Protein AF-A0A957UK82-F1 (afdb_monomer)

Structure (mmCIF, N/CA/C/O backbone):
data_AF-A0A957UK82-F1
#
_entry.id   AF-A0A957UK82-F1
#
loop_
_atom_site.group_PDB
_atom_site.id
_atom_site.type_symbol
_atom_site.label_atom_id
_atom_site.label_alt_id
_atom_site.label_comp_id
_atom_site.label_asym_id
_atom_site.label_entity_id
_atom_site.label_seq_id
_atom_site.pdbx_PDB_ins_code
_atom_site.Cartn_x
_atom_site.Cartn_y
_atom_site.Cartn_z
_atom_site.occupancy
_atom_site.B_iso_or_equiv
_atom_site.auth_seq_id
_atom_site.auth_comp_id
_atom_site.auth_asym_id
_atom_site.auth_atom_id
_atom_site.pdbx_PDB_model_num
ATOM 1 N N . ALA A 1 1 ? 18.126 2.138 -33.601 1.00 91.06 1 ALA A N 1
ATOM 2 C CA . ALA A 1 1 ? 19.217 1.751 -32.690 1.00 91.06 1 ALA A CA 1
ATOM 3 C C . ALA A 1 1 ? 19.712 3.006 -31.988 1.00 91.06 1 ALA A C 1
ATOM 5 O O . ALA A 1 1 ? 19.582 4.083 -32.562 1.00 91.06 1 ALA A O 1
ATOM 6 N N . PHE A 1 2 ? 20.216 2.863 -30.771 1.00 94.06 2 PHE A N 1
ATOM 7 C CA . PHE A 1 2 ? 20.780 3.917 -29.941 1.00 94.06 2 PHE A CA 1
ATOM 8 C C . PHE A 1 2 ? 22.263 3.634 -29.763 1.00 94.06 2 PHE A C 1
ATOM 10 O O . PHE A 1 2 ? 22.614 2.563 -29.278 1.00 94.06 2 PHE A O 1
ATOM 17 N N . HIS A 1 3 ? 23.107 4.591 -30.132 1.00 95.44 3 HIS A N 1
ATOM 18 C CA . HIS A 1 3 ? 24.448 4.656 -29.569 1.00 95.44 3 HIS A CA 1
ATOM 19 C C . HIS A 1 3 ? 24.341 5.405 -28.248 1.00 95.44 3 HIS A C 1
ATOM 21 O O . HIS A 1 3 ? 23.691 6.453 -28.199 1.00 95.44 3 HIS A O 1
ATOM 27 N N . TYR A 1 4 ? 24.944 4.867 -27.201 1.00 93.25 4 TYR A N 1
ATOM 28 C CA . TYR A 1 4 ? 25.018 5.526 -25.903 1.00 93.25 4 TYR A CA 1
ATOM 29 C C . TYR A 1 4 ? 26.475 5.729 -25.505 1.00 93.25 4 TYR A C 1
ATOM 31 O O . TYR A 1 4 ? 27.393 5.181 -26.112 1.00 93.25 4 TYR A O 1
ATOM 39 N N . LEU A 1 5 ? 26.703 6.579 -24.512 1.00 91.81 5 LEU A N 1
ATOM 40 C CA . LEU A 1 5 ? 28.012 6.698 -23.891 1.00 91.81 5 LEU A CA 1
ATOM 41 C C . LEU A 1 5 ? 28.009 5.868 -22.613 1.00 91.81 5 LEU A C 1
ATOM 43 O O . LEU A 1 5 ? 27.081 5.985 -21.822 1.00 91.81 5 LEU A O 1
ATOM 47 N N . GLU A 1 6 ? 29.067 5.098 -22.360 1.00 87.56 6 GLU A N 1
ATOM 48 C CA . GLU A 1 6 ? 29.195 4.285 -21.138 1.00 87.56 6 GLU A CA 1
ATOM 49 C C . GLU A 1 6 ? 28.938 5.113 -19.860 1.00 87.56 6 GLU A C 1
ATOM 51 O O . GLU A 1 6 ? 28.272 4.667 -18.933 1.00 87.56 6 GLU A O 1
ATOM 56 N N . ARG A 1 7 ? 29.375 6.383 -19.840 1.00 88.00 7 ARG A N 1
ATOM 57 C CA . ARG A 1 7 ? 29.142 7.314 -18.716 1.00 88.00 7 ARG A CA 1
ATOM 58 C C . ARG A 1 7 ? 27.678 7.728 -18.499 1.00 88.00 7 ARG A C 1
ATOM 60 O O . ARG A 1 7 ? 27.388 8.360 -17.490 1.00 88.00 7 ARG A O 1
ATOM 67 N N . GLU A 1 8 ? 26.806 7.478 -19.471 1.00 87.00 8 GLU A N 1
ATOM 68 C CA . GLU A 1 8 ? 25.362 7.745 -19.4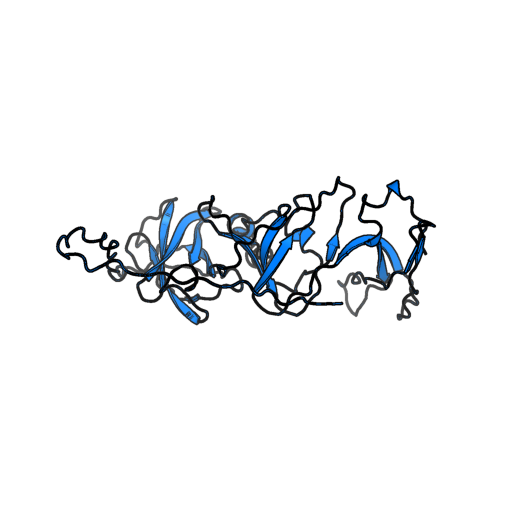12 1.00 87.00 8 GLU A CA 1
ATOM 69 C C . GLU A 1 8 ? 24.575 6.493 -18.994 1.00 87.00 8 GLU A C 1
ATOM 71 O O . GLU A 1 8 ? 23.397 6.595 -18.654 1.00 87.00 8 GLU A O 1
ATOM 76 N N . ALA A 1 9 ? 25.216 5.319 -18.983 1.00 87.12 9 ALA A N 1
ATOM 77 C CA . ALA A 1 9 ? 24.658 4.109 -18.404 1.00 87.12 9 ALA A CA 1
ATOM 78 C C . ALA A 1 9 ? 24.944 4.073 -16.890 1.00 87.12 9 ALA A C 1
ATOM 80 O O . ALA A 1 9 ? 26.049 4.420 -16.455 1.00 87.12 9 ALA A O 1
ATOM 81 N N . PRO A 1 10 ? 23.994 3.629 -16.044 1.00 85.12 10 PRO A N 1
ATOM 82 C CA . PRO A 1 10 ? 24.287 3.439 -14.632 1.00 85.12 10 PRO A CA 1
ATOM 83 C C . PRO A 1 10 ? 25.383 2.381 -14.459 1.00 85.12 10 PRO A C 1
ATOM 85 O O . PRO A 1 10 ? 25.310 1.274 -14.999 1.00 85.12 10 PRO A O 1
ATOM 88 N N . LYS A 1 11 ? 26.425 2.730 -13.701 1.00 83.44 11 LYS A N 1
ATOM 89 C CA . LYS A 1 11 ? 27.620 1.895 -13.547 1.00 83.44 11 LYS A CA 1
ATOM 90 C C . LYS A 1 11 ? 27.258 0.504 -13.014 1.00 83.44 11 LYS A C 1
ATOM 92 O O . LYS A 1 11 ? 26.714 0.383 -11.920 1.00 83.44 11 LYS A O 1
ATOM 97 N N . GLY A 1 12 ? 27.617 -0.540 -13.764 1.00 84.75 12 GLY A N 1
ATOM 98 C CA . GLY A 1 12 ? 27.332 -1.939 -13.414 1.00 84.75 12 GLY A CA 1
ATOM 99 C C . GLY A 1 12 ? 25.921 -2.424 -13.775 1.00 84.75 12 GLY A C 1
ATOM 100 O O . GLY A 1 12 ? 25.560 -3.538 -13.402 1.00 84.75 12 GLY A O 1
ATOM 101 N N . TYR A 1 13 ? 25.137 -1.604 -14.482 1.00 87.62 13 TYR A N 1
ATOM 102 C CA . TYR A 1 13 ? 23.772 -1.901 -14.938 1.00 87.62 13 TYR A CA 1
ATOM 103 C C . TYR A 1 13 ? 23.603 -1.688 -16.440 1.00 87.62 13 TYR A C 1
ATOM 105 O O . TYR A 1 13 ? 22.489 -1.611 -16.941 1.00 87.62 13 TYR A O 1
ATOM 113 N N . GLU A 1 14 ? 24.696 -1.610 -17.187 1.00 90.75 14 GLU A N 1
ATOM 114 C CA . GLU A 1 14 ? 24.636 -1.476 -18.639 1.00 90.75 14 GLU A CA 1
ATOM 115 C C . GLU A 1 14 ? 23.855 -2.638 -19.270 1.00 90.75 14 GLU A C 1
ATOM 117 O O . GLU A 1 14 ? 22.999 -2.425 -20.120 1.00 90.75 14 GLU A O 1
ATOM 122 N N . GLN A 1 15 ? 24.019 -3.852 -18.737 1.00 91.12 15 GLN A N 1
ATOM 123 C CA . GLN A 1 15 ? 23.266 -5.045 -19.128 1.00 91.12 15 GLN A CA 1
ATOM 124 C C . GLN A 1 15 ? 21.747 -4.948 -18.899 1.00 91.12 15 GLN A C 1
ATOM 126 O O . GLN A 1 15 ? 21.009 -5.827 -19.340 1.00 91.12 15 GLN A O 1
ATOM 131 N N . THR A 1 16 ? 21.268 -3.927 -18.182 1.00 92.50 16 THR A N 1
ATOM 132 C CA . THR A 1 16 ? 19.839 -3.685 -17.945 1.00 92.50 16 THR A CA 1
ATOM 133 C C . THR A 1 16 ? 19.265 -2.593 -18.846 1.00 92.50 16 THR A C 1
ATOM 135 O O . THR A 1 16 ? 18.097 -2.228 -18.689 1.00 92.50 16 THR A O 1
ATOM 138 N N . LEU A 1 17 ? 20.054 -2.079 -19.798 1.00 94.88 17 LEU A N 1
ATOM 139 C CA . LEU A 1 17 ? 19.590 -1.142 -20.812 1.00 94.88 17 LEU A CA 1
ATOM 140 C C . LEU A 1 17 ? 18.586 -1.811 -21.752 1.00 94.88 17 LEU A C 1
ATOM 142 O O . LEU A 1 17 ? 18.864 -2.819 -22.403 1.00 94.88 17 LEU A O 1
ATOM 146 N N . VAL A 1 18 ? 17.405 -1.209 -21.844 1.00 95.69 18 VAL A N 1
ATOM 147 C CA . VAL A 1 18 ? 16.297 -1.683 -22.667 1.00 95.69 18 VAL A CA 1
ATOM 148 C C . VAL A 1 18 ? 15.684 -0.515 -23.427 1.00 95.69 18 VAL A C 1
ATOM 150 O O . VAL A 1 18 ? 15.543 0.594 -22.907 1.00 95.69 18 VAL A O 1
ATOM 153 N N . ILE A 1 19 ? 15.308 -0.768 -24.678 1.00 96.12 19 ILE A N 1
ATOM 154 C CA . ILE A 1 19 ? 14.565 0.176 -25.503 1.00 96.12 19 ILE A CA 1
ATOM 155 C C . ILE A 1 19 ? 13.076 0.046 -25.189 1.00 96.12 19 ILE A C 1
ATOM 157 O O . ILE A 1 19 ? 12.481 -1.025 -25.311 1.00 96.12 19 ILE A O 1
ATOM 161 N N . TYR A 1 20 ? 12.468 1.172 -24.851 1.00 93.81 20 TYR A N 1
ATOM 162 C CA . TYR A 1 20 ? 11.035 1.340 -24.699 1.00 93.81 20 TYR A CA 1
ATOM 163 C C . TYR A 1 20 ? 10.470 2.141 -25.864 1.00 93.81 20 TYR A C 1
ATOM 165 O O . TYR A 1 20 ? 11.150 2.997 -26.432 1.00 93.81 20 TYR A O 1
ATOM 173 N N . TYR A 1 21 ? 9.218 1.869 -26.203 1.00 93.25 21 TYR A N 1
ATOM 174 C CA . TYR A 1 21 ? 8.504 2.506 -27.295 1.00 93.25 21 TYR A CA 1
ATOM 175 C C . TYR A 1 21 ? 7.117 2.960 -26.849 1.00 93.25 21 TYR A C 1
ATOM 177 O O . TYR A 1 21 ? 6.354 2.181 -26.287 1.00 93.25 21 TYR A O 1
ATOM 185 N N . LEU A 1 22 ? 6.792 4.214 -27.134 1.00 89.69 22 LEU A N 1
ATOM 186 C CA . LEU A 1 22 ? 5.487 4.818 -26.920 1.00 89.69 22 LEU A CA 1
ATOM 187 C C . LEU A 1 22 ? 4.901 5.199 -28.291 1.00 89.69 22 LEU A C 1
ATOM 189 O O . LEU A 1 22 ? 5.450 6.096 -28.940 1.00 89.69 22 LEU A O 1
ATOM 193 N N . PRO A 1 23 ? 3.829 4.544 -28.771 1.00 88.31 23 PRO A N 1
ATOM 194 C CA . PRO A 1 23 ? 3.261 4.831 -30.087 1.00 88.31 23 PRO A CA 1
ATOM 195 C C . PRO A 1 23 ? 2.723 6.265 -30.197 1.00 88.31 23 PRO A C 1
ATOM 197 O O . PRO A 1 23 ? 2.122 6.789 -29.263 1.00 88.31 23 PRO A O 1
ATOM 200 N N . GLN A 1 24 ? 2.915 6.891 -31.366 1.00 79.94 24 GLN A N 1
ATOM 201 C CA . GLN A 1 24 ? 2.470 8.267 -31.645 1.00 79.94 24 GLN A CA 1
ATOM 202 C C . GLN A 1 24 ? 0.938 8.414 -31.606 1.00 79.94 24 GLN A C 1
ATOM 204 O O . GLN A 1 24 ? 0.418 9.461 -31.221 1.00 79.94 24 GLN A O 1
ATOM 209 N N . ASP A 1 25 ? 0.219 7.344 -31.944 1.00 67.75 25 ASP A N 1
ATOM 210 C CA . ASP A 1 25 ? -1.238 7.312 -32.020 1.00 67.75 25 ASP A CA 1
ATOM 211 C C . ASP A 1 25 ? -1.847 6.713 -30.749 1.00 67.75 25 ASP A C 1
ATOM 213 O O . ASP A 1 25 ? -2.547 5.707 -30.818 1.00 67.75 25 ASP A O 1
ATOM 217 N N . GLY A 1 26 ? -1.621 7.324 -29.582 1.00 53.34 26 GLY A N 1
ATOM 218 C CA . GLY A 1 26 ? -2.208 6.903 -28.296 1.00 53.34 26 GLY A CA 1
ATOM 219 C C . GLY A 1 26 ? -3.745 6.781 -28.248 1.00 53.34 26 GLY A C 1
ATOM 220 O O . GLY A 1 26 ? -4.304 6.588 -27.186 1.00 53.34 26 GLY A O 1
ATOM 221 N N . ARG A 1 27 ? -4.466 6.866 -29.372 1.00 50.06 27 ARG A N 1
ATOM 222 C CA . ARG A 1 27 ? -5.905 6.616 -29.460 1.00 50.06 27 ARG A CA 1
ATOM 223 C C . ARG A 1 27 ? -6.197 5.130 -29.661 1.00 50.06 27 ARG A C 1
ATOM 225 O O . ARG A 1 27 ? -6.548 4.712 -30.765 1.00 50.06 27 ARG A O 1
ATOM 232 N N . ALA A 1 28 ? -6.212 4.362 -28.579 1.00 43.66 28 ALA A N 1
ATOM 233 C CA . ALA A 1 28 ? -7.273 3.371 -28.463 1.00 43.66 28 ALA A CA 1
ATOM 234 C C . ALA A 1 28 ? -8.573 4.156 -28.182 1.00 43.66 28 ALA A C 1
ATOM 236 O O . ALA A 1 28 ? -8.763 4.707 -27.113 1.00 43.66 28 ALA A O 1
ATOM 237 N N . GLY A 1 29 ? -9.397 4.350 -29.217 1.00 38.69 29 GLY A N 1
ATOM 238 C CA . GLY A 1 29 ? -10.762 4.906 -29.182 1.00 38.69 29 GLY A CA 1
ATOM 239 C C . GLY A 1 29 ? -11.209 5.758 -27.974 1.00 38.69 29 GLY A C 1
ATOM 240 O O . GLY A 1 29 ? -11.742 5.224 -27.013 1.00 38.69 29 GLY A O 1
ATOM 241 N N . GLY A 1 30 ? -11.176 7.090 -28.105 1.00 34.56 30 GLY A N 1
ATOM 242 C CA . GLY A 1 30 ? -11.868 8.017 -27.192 1.00 34.56 30 GLY A CA 1
ATOM 243 C C . GLY A 1 30 ? -10.942 9.037 -26.532 1.00 34.56 30 GLY A C 1
ATOM 244 O O . GLY A 1 30 ? -9.752 8.802 -26.366 1.00 34.56 30 GLY A O 1
ATOM 245 N N . LEU A 1 31 ? -11.465 10.227 -26.223 1.00 37.16 31 LEU A N 1
ATOM 246 C CA . LEU A 1 31 ? -10.714 11.278 -25.532 1.00 37.16 31 LEU A CA 1
ATOM 247 C C . LEU A 1 31 ? -10.222 10.766 -24.166 1.00 37.16 31 LEU A C 1
ATOM 249 O O . LEU A 1 31 ? -11.042 10.580 -23.273 1.00 37.16 31 LEU A O 1
ATOM 253 N N . GLY A 1 32 ? -8.908 10.601 -23.995 1.00 44.34 32 GLY A N 1
ATOM 254 C CA . GLY A 1 32 ? -8.292 10.390 -22.680 1.00 44.34 32 GLY A CA 1
ATOM 255 C C . GLY A 1 32 ? -7.129 9.403 -22.636 1.00 44.34 32 GLY A C 1
ATOM 256 O O . GLY A 1 32 ? -6.349 9.475 -21.696 1.00 44.34 32 GLY A O 1
ATOM 257 N N . ASP A 1 33 ? -6.978 8.532 -23.635 1.00 49.00 33 ASP A N 1
ATOM 258 C CA . ASP A 1 33 ? -5.964 7.478 -23.576 1.00 49.00 33 ASP A CA 1
ATOM 259 C C . ASP A 1 33 ? -4.592 8.012 -24.034 1.00 49.00 33 ASP A C 1
ATOM 261 O O . ASP A 1 33 ? -4.419 8.502 -25.155 1.00 49.00 33 ASP A O 1
ATOM 265 N N . THR A 1 34 ? -3.616 8.025 -23.129 1.00 55.62 34 THR A N 1
ATOM 266 C CA . THR A 1 34 ? -2.202 8.216 -23.469 1.00 55.62 34 THR A CA 1
ATOM 267 C C . THR A 1 34 ? -1.647 6.840 -23.784 1.00 55.62 34 THR A C 1
ATOM 269 O O . THR A 1 34 ? -1.832 5.939 -22.976 1.00 55.62 34 THR A O 1
ATOM 272 N N . GLY A 1 35 ? -0.977 6.660 -24.926 1.00 67.25 35 GLY A N 1
ATOM 273 C CA . GLY A 1 35 ? -0.427 5.351 -25.292 1.00 67.25 35 GLY A CA 1
ATOM 274 C C . GLY A 1 35 ? 0.383 4.719 -24.150 1.00 67.25 35 GLY A C 1
ATOM 275 O O . GLY A 1 35 ? 1.034 5.418 -23.375 1.00 67.25 35 GLY A O 1
ATOM 276 N N . GLU A 1 36 ? 0.340 3.397 -24.034 1.00 80.25 36 GLU A N 1
ATOM 277 C CA . GLU A 1 36 ? 1.133 2.680 -23.035 1.00 80.25 36 GLU A CA 1
ATOM 278 C C . GLU A 1 36 ? 2.580 2.506 -23.520 1.00 80.25 36 GLU A C 1
ATOM 280 O O . GLU A 1 36 ? 2.833 2.210 -24.694 1.00 80.25 36 GLU A O 1
ATOM 285 N N . TRP A 1 37 ? 3.545 2.678 -22.612 1.00 87.50 37 TRP A N 1
ATOM 286 C CA . TRP A 1 37 ? 4.946 2.367 -22.887 1.00 87.50 37 TRP A CA 1
ATOM 287 C C . TRP A 1 37 ? 5.137 0.860 -23.065 1.00 87.50 37 TRP A C 1
ATOM 289 O O . TRP A 1 37 ? 4.768 0.063 -22.208 1.00 87.50 37 TRP A O 1
ATOM 299 N N . GLN A 1 38 ? 5.788 0.470 -24.156 1.00 89.31 38 GLN A N 1
ATOM 300 C CA . GLN A 1 38 ? 6.069 -0.919 -24.496 1.00 89.31 38 GLN A CA 1
ATOM 301 C C . GLN A 1 38 ? 7.558 -1.204 -24.345 1.00 89.31 38 GLN A C 1
ATOM 303 O O . GLN A 1 38 ? 8.389 -0.534 -24.957 1.00 89.31 38 GLN A O 1
ATOM 308 N N . ARG A 1 39 ? 7.906 -2.231 -23.568 1.00 91.25 39 ARG A N 1
ATOM 309 C CA . ARG A 1 39 ? 9.277 -2.745 -23.485 1.00 91.25 39 ARG A CA 1
ATOM 310 C C . ARG A 1 39 ? 9.589 -3.564 -24.739 1.00 91.25 39 ARG A C 1
ATOM 312 O O . ARG A 1 39 ? 8.888 -4.535 -25.022 1.00 91.25 39 ARG A O 1
ATOM 319 N N . LEU A 1 40 ? 10.627 -3.204 -25.493 1.00 94.44 40 LEU A N 1
ATOM 320 C CA . LEU A 1 40 ? 11.018 -3.932 -26.701 1.00 94.44 40 LEU A CA 1
ATOM 321 C C . LEU A 1 40 ? 12.138 -4.941 -26.407 1.00 94.44 40 LEU A C 1
ATOM 323 O O . LEU A 1 40 ? 13.081 -4.606 -25.683 1.00 94.44 40 LEU A O 1
ATOM 327 N N . PRO A 1 41 ? 12.106 -6.145 -27.015 1.00 94.69 41 PRO A N 1
ATOM 328 C CA . PRO A 1 41 ? 13.264 -7.032 -27.038 1.00 94.69 41 PRO A CA 1
ATOM 329 C C . PRO A 1 41 ? 14.477 -6.277 -27.585 1.00 94.69 41 PRO A C 1
ATOM 331 O O . PRO A 1 41 ? 14.487 -5.850 -28.743 1.00 94.69 41 PRO A O 1
ATOM 334 N N . THR A 1 42 ? 15.467 -6.074 -26.721 1.00 96.31 42 THR A N 1
ATOM 335 C CA . THR A 1 42 ? 16.633 -5.239 -27.003 1.00 96.31 42 THR A CA 1
ATOM 336 C C . THR A 1 42 ? 17.856 -6.128 -27.156 1.00 96.31 42 THR A C 1
ATOM 338 O O . THR A 1 42 ? 18.193 -6.899 -26.263 1.00 96.31 42 THR A O 1
ATOM 341 N N . TYR A 1 43 ? 18.503 -6.026 -28.310 1.00 97.00 43 TYR A N 1
ATOM 342 C CA . TYR A 1 43 ? 19.863 -6.486 -28.527 1.00 97.00 43 TYR A CA 1
ATOM 343 C C . TYR A 1 43 ? 20.810 -5.411 -28.000 1.00 97.00 43 TYR A C 1
ATOM 345 O O . TYR A 1 43 ? 20.764 -4.272 -28.470 1.00 97.00 43 TYR A O 1
ATOM 353 N N . LEU A 1 44 ? 21.629 -5.771 -27.020 1.00 96.62 44 LEU A N 1
ATOM 354 C CA . LEU A 1 44 ? 22.615 -4.887 -26.421 1.00 96.62 44 LEU A CA 1
ATOM 355 C C . LEU A 1 44 ? 24.017 -5.386 -26.767 1.00 96.62 44 LEU A C 1
ATOM 357 O O . LEU A 1 44 ? 24.331 -6.554 -26.549 1.00 96.62 44 LEU A O 1
ATOM 361 N N . ASP A 1 45 ? 24.833 -4.484 -27.292 1.00 95.69 45 ASP A N 1
ATOM 362 C CA . ASP A 1 45 ? 26.244 -4.680 -27.588 1.00 95.69 45 ASP A CA 1
ATOM 363 C C . ASP A 1 45 ? 27.044 -3.667 -26.765 1.00 95.69 45 ASP A C 1
ATOM 365 O O . ASP A 1 45 ? 27.123 -2.484 -27.105 1.00 95.69 45 ASP A O 1
ATOM 369 N N . THR A 1 46 ? 27.564 -4.131 -25.630 1.00 93.69 46 THR A N 1
ATOM 370 C CA . THR A 1 46 ? 28.301 -3.299 -24.670 1.00 93.69 46 THR A CA 1
ATOM 371 C C . THR A 1 46 ? 29.712 -2.965 -25.148 1.00 93.69 46 THR A C 1
ATOM 373 O O . THR A 1 46 ? 30.288 -1.984 -24.695 1.00 93.69 46 THR A O 1
ATOM 376 N N . ASP A 1 47 ? 30.271 -3.733 -26.090 1.00 93.50 47 ASP A N 1
ATOM 377 C CA . ASP A 1 47 ? 31.600 -3.450 -26.645 1.00 93.50 47 ASP A CA 1
ATOM 378 C C . ASP A 1 47 ? 31.547 -2.227 -27.579 1.00 93.50 47 ASP A C 1
ATOM 380 O O . ASP A 1 47 ? 32.456 -1.395 -27.591 1.00 93.50 47 ASP A O 1
ATOM 384 N N . GLU A 1 48 ? 30.442 -2.076 -28.317 1.00 95.38 48 GLU A N 1
ATOM 385 C CA . GLU A 1 48 ? 30.205 -0.972 -29.260 1.00 95.38 48 GLU A CA 1
ATOM 386 C C . GLU A 1 48 ? 29.271 0.128 -28.707 1.00 95.38 48 GLU A C 1
ATOM 388 O O . GLU A 1 48 ? 28.927 1.080 -29.418 1.00 95.38 48 GLU A O 1
ATOM 393 N N . ASN A 1 49 ? 28.849 0.019 -27.442 1.00 96.19 49 ASN A N 1
ATOM 394 C CA . ASN A 1 49 ? 27.848 0.882 -26.800 1.00 96.19 49 ASN A CA 1
ATOM 395 C C . ASN A 1 49 ? 26.580 1.079 -27.659 1.00 96.19 49 ASN A C 1
ATOM 397 O O . ASN A 1 49 ? 26.132 2.205 -27.921 1.00 96.19 49 ASN A O 1
ATOM 401 N N . LEU A 1 50 ? 26.015 -0.027 -28.146 1.00 96.81 50 LEU A N 1
ATOM 402 C CA . LEU A 1 50 ? 24.885 -0.040 -29.071 1.00 96.81 50 LEU A CA 1
ATOM 403 C C . LEU A 1 50 ? 23.707 -0.825 -28.491 1.00 96.81 50 LEU A C 1
ATOM 405 O O . LEU A 1 50 ? 23.807 -2.012 -28.201 1.00 96.81 50 LEU A O 1
ATOM 409 N N . ALA A 1 51 ? 22.541 -0.185 -28.421 1.00 97.44 51 ALA A N 1
ATOM 410 C CA . ALA A 1 51 ? 21.269 -0.848 -28.153 1.00 97.44 51 ALA A CA 1
ATOM 411 C C . ALA A 1 51 ? 20.385 -0.829 -29.408 1.00 97.44 51 ALA A C 1
ATOM 413 O O . ALA A 1 51 ? 20.151 0.216 -30.026 1.00 97.44 51 ALA A O 1
ATOM 414 N N . ALA A 1 52 ? 19.842 -1.975 -29.800 1.00 97.50 52 ALA A N 1
ATOM 415 C CA . ALA A 1 52 ? 18.983 -2.107 -30.970 1.00 97.50 52 ALA A CA 1
ATOM 416 C C . ALA A 1 52 ? 17.737 -2.938 -30.659 1.00 97.50 52 ALA A C 1
ATOM 418 O O . ALA A 1 52 ? 17.781 -3.896 -29.903 1.00 97.50 52 ALA A O 1
ATOM 419 N N . ALA A 1 53 ? 16.615 -2.588 -31.277 1.00 97.12 53 ALA A N 1
ATOM 420 C CA . ALA A 1 53 ? 15.374 -3.343 -31.183 1.00 97.12 53 ALA A CA 1
ATOM 421 C C . ALA A 1 53 ? 14.695 -3.367 -32.551 1.00 97.12 53 ALA A C 1
ATOM 423 O O . ALA A 1 53 ? 14.880 -2.457 -33.370 1.00 97.12 53 ALA A O 1
ATOM 424 N N . HIS A 1 54 ? 13.897 -4.404 -32.800 1.00 95.50 54 HIS A N 1
ATOM 425 C CA . HIS A 1 54 ? 13.040 -4.432 -33.975 1.00 95.50 54 HIS A CA 1
ATOM 426 C C . HIS A 1 54 ? 11.934 -3.385 -33.840 1.00 95.50 54 HIS A C 1
ATOM 428 O O . HIS A 1 54 ? 11.256 -3.305 -32.818 1.00 95.50 54 HIS A O 1
ATOM 434 N N . MET A 1 55 ? 11.737 -2.604 -34.900 1.00 92.94 55 MET A N 1
ATOM 435 C CA . MET A 1 55 ? 10.653 -1.632 -34.972 1.00 92.94 55 MET A CA 1
ATOM 436 C C . MET A 1 55 ? 9.292 -2.349 -34.886 1.00 92.94 55 MET A C 1
ATOM 438 O O . MET A 1 55 ? 9.059 -3.284 -35.666 1.00 92.94 55 MET A O 1
ATOM 442 N N . PRO A 1 56 ? 8.388 -1.933 -33.981 1.00 90.44 56 PRO A N 1
ATOM 443 C CA . PRO A 1 56 ? 7.059 -2.523 -33.870 1.00 90.44 56 PRO A CA 1
ATOM 444 C C . PRO A 1 56 ? 6.264 -2.405 -35.173 1.00 90.44 56 PRO A C 1
ATOM 446 O O . PRO A 1 56 ? 6.217 -1.352 -35.805 1.00 90.44 56 PRO A O 1
ATOM 449 N N . ARG A 1 57 ? 5.594 -3.491 -35.568 1.00 87.62 57 ARG A N 1
ATOM 450 C CA . ARG A 1 57 ? 4.713 -3.537 -36.750 1.00 87.62 57 ARG A CA 1
ATOM 451 C C . ARG A 1 57 ? 3.254 -3.281 -36.360 1.00 87.62 57 ARG A C 1
ATOM 453 O O . ARG A 1 57 ? 2.382 -4.095 -36.647 1.00 87.62 57 ARG A O 1
ATOM 460 N N . ASN A 1 58 ? 3.009 -2.190 -35.640 1.00 81.69 58 ASN A N 1
ATOM 461 C CA . ASN A 1 58 ? 1.664 -1.756 -35.256 1.00 81.69 58 ASN A CA 1
ATOM 462 C C . ASN A 1 58 ? 1.024 -0.879 -36.352 1.00 81.69 58 ASN A C 1
ATOM 464 O O . ASN A 1 58 ? 1.627 -0.635 -37.397 1.00 81.69 58 ASN A O 1
ATOM 468 N N . GLN A 1 59 ? -0.204 -0.407 -36.117 1.00 79.88 59 GLN A N 1
ATOM 469 C CA . GLN A 1 59 ? -0.933 0.463 -37.055 1.00 79.88 59 GLN A CA 1
ATOM 470 C C . GLN A 1 59 ? -0.201 1.785 -37.334 1.00 79.88 59 GLN A C 1
ATOM 472 O O . GLN A 1 59 ? -0.289 2.308 -38.439 1.00 79.88 59 GLN A O 1
ATOM 477 N N . ALA A 1 60 ? 0.581 2.266 -36.365 1.00 79.75 60 ALA A N 1
ATOM 478 C CA . ALA A 1 60 ? 1.437 3.439 -36.507 1.00 79.75 60 ALA A CA 1
ATOM 479 C C . ALA A 1 60 ? 2.747 3.143 -37.266 1.00 79.75 60 ALA A C 1
ATOM 481 O O . ALA A 1 60 ? 3.600 4.018 -37.385 1.00 79.75 60 ALA A O 1
ATOM 482 N N . HIS A 1 61 ? 2.963 1.914 -37.753 1.00 84.50 61 HIS A N 1
ATOM 483 C CA . HIS A 1 61 ? 4.190 1.487 -38.436 1.00 84.50 61 HIS A CA 1
ATOM 484 C C . HIS A 1 61 ? 5.478 1.830 -37.660 1.00 84.50 61 HIS A C 1
ATOM 486 O O . HIS A 1 61 ? 6.491 2.194 -38.255 1.00 84.50 61 HIS A O 1
ATOM 492 N N . GLY A 1 62 ? 5.431 1.746 -36.326 1.00 86.06 62 GLY A N 1
ATOM 493 C CA . GLY A 1 62 ? 6.562 2.072 -35.456 1.00 86.06 62 GLY A CA 1
ATOM 494 C C . GLY A 1 62 ? 6.813 3.570 -35.259 1.00 86.06 62 GLY A C 1
ATOM 495 O O . GLY A 1 62 ? 7.821 3.931 -34.650 1.00 86.06 62 GLY A O 1
ATOM 496 N N . GLN A 1 63 ? 5.927 4.454 -35.727 1.00 88.50 63 GLN A N 1
ATOM 497 C CA . GLN A 1 63 ? 5.970 5.878 -35.390 1.00 88.50 63 GLN A CA 1
ATOM 498 C C . GLN A 1 63 ? 5.662 6.076 -33.901 1.00 88.50 63 GLN A C 1
ATOM 500 O O . GLN A 1 63 ? 4.726 5.482 -33.359 1.00 88.50 63 GLN A O 1
ATOM 505 N N . GLY A 1 64 ? 6.477 6.872 -33.213 1.00 90.31 64 GLY A N 1
ATOM 506 C CA . GLY A 1 64 ? 6.373 7.078 -31.772 1.00 90.31 64 GLY A CA 1
ATOM 507 C C . GLY A 1 64 ? 7.672 7.553 -31.140 1.00 90.31 64 GLY A C 1
ATOM 508 O O . GLY A 1 64 ? 8.650 7.848 -31.829 1.00 90.31 64 GLY A O 1
ATOM 509 N N . ILE A 1 65 ? 7.666 7.626 -29.814 1.00 91.94 65 ILE A N 1
ATOM 510 C CA . ILE A 1 65 ? 8.834 7.965 -29.006 1.00 91.94 65 ILE A CA 1
ATOM 511 C C . ILE A 1 65 ? 9.548 6.670 -28.641 1.00 91.94 65 ILE A C 1
ATOM 513 O O . ILE A 1 65 ? 8.921 5.705 -28.217 1.00 91.94 65 ILE A O 1
ATOM 517 N N . TYR A 1 66 ? 10.868 6.667 -28.786 1.00 94.50 66 TYR A N 1
ATOM 518 C CA . TYR A 1 66 ? 11.720 5.595 -28.295 1.00 94.50 66 TYR A CA 1
ATOM 519 C C . TYR A 1 66 ? 12.610 6.149 -27.190 1.00 94.50 66 TYR A C 1
ATOM 521 O O . TYR A 1 66 ? 13.162 7.240 -27.336 1.00 94.50 66 TYR A O 1
ATOM 529 N N . ALA A 1 67 ? 12.770 5.391 -26.113 1.00 94.31 67 ALA A N 1
ATOM 530 C CA . ALA A 1 67 ? 13.639 5.739 -24.998 1.00 94.31 67 ALA A CA 1
ATOM 531 C C . ALA A 1 67 ? 14.550 4.557 -24.666 1.00 94.31 67 ALA A C 1
ATOM 533 O O . ALA A 1 67 ? 14.092 3.419 -24.641 1.00 94.31 67 ALA A O 1
ATOM 534 N N . LEU A 1 68 ? 15.827 4.823 -24.405 1.00 94.25 68 LEU A N 1
ATOM 535 C CA . LEU A 1 68 ? 16.751 3.846 -23.836 1.00 94.25 68 LEU A CA 1
ATOM 536 C C . LEU A 1 68 ? 16.798 4.075 -22.323 1.00 94.25 68 LEU A C 1
ATOM 538 O O . LEU A 1 68 ? 17.100 5.185 -21.888 1.00 94.25 68 LEU A O 1
ATOM 542 N N . MET A 1 69 ? 16.462 3.059 -21.531 1.00 91.88 69 MET A N 1
ATOM 543 C CA . MET A 1 69 ? 16.382 3.161 -20.070 1.00 91.88 69 MET A CA 1
ATOM 544 C C . MET A 1 69 ? 17.019 1.940 -19.412 1.00 91.88 69 MET A C 1
ATOM 546 O O . MET A 1 69 ? 16.933 0.838 -19.946 1.00 91.88 69 MET A O 1
ATOM 550 N N . ALA A 1 70 ? 17.628 2.126 -18.241 1.00 91.44 70 ALA A N 1
ATOM 551 C CA . ALA A 1 70 ? 18.123 1.028 -17.419 1.00 91.44 70 ALA A CA 1
ATOM 552 C C . ALA A 1 70 ? 17.005 0.528 -16.496 1.00 91.44 70 ALA A C 1
ATOM 554 O O . ALA A 1 70 ? 16.503 1.278 -15.654 1.00 91.44 70 ALA A O 1
ATOM 555 N N . THR A 1 71 ? 16.612 -0.734 -16.648 1.00 92.19 71 THR A N 1
ATOM 556 C CA . THR A 1 71 ? 15.507 -1.332 -15.886 1.00 92.19 71 THR A CA 1
ATOM 557 C C . THR A 1 71 ? 15.849 -2.738 -15.434 1.00 92.19 71 THR A C 1
ATOM 559 O O . THR A 1 71 ? 16.134 -3.606 -16.257 1.00 92.19 71 THR A O 1
ATOM 562 N N . LEU A 1 72 ? 15.777 -2.978 -14.130 1.00 91.88 72 LEU A N 1
ATOM 563 C CA . LEU A 1 72 ? 15.946 -4.297 -13.548 1.00 91.88 72 LEU A CA 1
ATOM 564 C C . LEU A 1 72 ? 14.630 -5.076 -13.631 1.00 91.88 72 LEU A C 1
ATOM 566 O O . LEU A 1 72 ? 13.613 -4.650 -13.086 1.00 91.88 72 LEU A O 1
ATOM 570 N N . GLU A 1 73 ? 14.667 -6.216 -14.313 1.00 92.44 73 GLU A N 1
ATOM 571 C CA . GLU A 1 73 ? 13.570 -7.182 -14.350 1.00 92.44 73 GLU A CA 1
ATOM 572 C C . GLU A 1 73 ? 13.597 -8.033 -13.074 1.00 92.44 73 GLU A C 1
ATOM 574 O O . GLU A 1 73 ? 14.613 -8.652 -12.755 1.00 92.44 73 GLU A O 1
ATOM 579 N N . MET A 1 74 ? 12.492 -8.036 -12.334 1.00 93.56 74 MET A N 1
ATOM 580 C CA . MET A 1 74 ? 12.329 -8.813 -11.105 1.00 93.56 74 MET A CA 1
ATOM 581 C C . MET A 1 74 ? 11.586 -10.126 -11.392 1.00 93.56 74 MET A C 1
ATOM 583 O O . MET A 1 74 ? 10.886 -10.222 -12.402 1.00 93.56 74 MET A O 1
ATOM 587 N N . PRO A 1 75 ? 11.676 -11.142 -10.513 1.00 94.19 75 PRO A N 1
ATOM 588 C CA . PRO A 1 75 ? 10.830 -12.327 -10.617 1.00 94.19 75 PRO A CA 1
ATOM 589 C C . PRO A 1 75 ? 9.341 -11.961 -10.690 1.00 94.19 75 PRO A C 1
ATOM 591 O O . PRO A 1 75 ? 8.886 -11.059 -9.985 1.00 94.19 75 PRO A O 1
ATOM 594 N N . ALA A 1 76 ? 8.587 -12.669 -11.534 1.00 95.38 76 ALA A N 1
ATOM 595 C CA . ALA A 1 76 ? 7.153 -12.441 -11.670 1.00 95.38 76 ALA A CA 1
ATOM 596 C C . ALA A 1 76 ? 6.419 -12.734 -10.355 1.00 95.38 76 ALA A C 1
ATOM 598 O O . ALA A 1 76 ? 6.628 -13.782 -9.739 1.00 95.38 76 ALA A O 1
ATOM 599 N N . VAL A 1 77 ? 5.524 -11.827 -9.970 1.00 96.69 77 VAL A N 1
ATOM 600 C CA . VAL A 1 77 ? 4.614 -12.009 -8.836 1.00 96.69 77 VAL A CA 1
ATOM 601 C C . VAL A 1 77 ? 3.340 -12.712 -9.302 1.00 96.69 77 VAL A C 1
ATOM 603 O O . VAL A 1 77 ? 2.948 -12.589 -10.464 1.00 96.69 77 VAL A O 1
ATOM 606 N N . GLN A 1 78 ? 2.712 -13.485 -8.420 1.00 97.88 78 GLN A N 1
ATOM 607 C CA . GLN A 1 78 ? 1.457 -14.204 -8.678 1.00 97.88 78 GLN A CA 1
ATOM 608 C C . GLN A 1 78 ? 0.288 -13.542 -7.944 1.00 97.88 78 GLN A C 1
ATOM 610 O O . GLN A 1 78 ? 0.534 -12.839 -6.971 1.00 97.88 78 GLN A O 1
ATOM 615 N N . PRO A 1 79 ? -0.977 -13.772 -8.337 1.00 98.12 79 PRO A N 1
ATOM 616 C CA . PRO A 1 79 ? -2.115 -13.304 -7.551 1.00 98.12 79 PRO A CA 1
ATOM 617 C C . PRO A 1 79 ? -2.005 -13.712 -6.071 1.00 98.12 79 PRO A C 1
ATOM 619 O O . PRO A 1 79 ? -1.703 -14.869 -5.772 1.00 98.12 79 PRO A O 1
ATOM 622 N N . GLY A 1 80 ? -2.263 -12.768 -5.164 1.00 97.38 80 GLY A N 1
ATOM 623 C CA . GLY A 1 80 ? -2.101 -12.922 -3.719 1.00 97.38 80 GLY A CA 1
ATOM 624 C C . GLY A 1 80 ? -0.828 -12.269 -3.171 1.00 97.38 80 GLY A C 1
ATOM 625 O O . GLY A 1 80 ? -0.233 -11.384 -3.791 1.00 97.38 80 GLY A O 1
ATOM 626 N N . TRP A 1 81 ? -0.418 -12.697 -1.977 1.00 96.75 81 TRP A N 1
ATOM 627 C CA . TRP A 1 81 ? 0.749 -12.165 -1.274 1.00 96.75 81 TRP A CA 1
ATOM 628 C C . TRP A 1 81 ? 2.071 -12.700 -1.823 1.00 96.75 81 TRP A C 1
ATOM 630 O O . TRP A 1 81 ? 2.297 -13.907 -1.874 1.00 96.75 81 TRP A O 1
ATOM 640 N N . ASN A 1 82 ? 2.972 -11.785 -2.177 1.00 96.62 82 ASN A N 1
ATOM 641 C CA . ASN A 1 82 ? 4.323 -12.084 -2.643 1.00 96.62 82 ASN A CA 1
ATOM 642 C C . ASN A 1 82 ? 5.344 -11.316 -1.810 1.00 96.62 82 ASN A C 1
ATOM 644 O O . ASN A 1 82 ? 5.108 -10.165 -1.439 1.00 96.62 82 ASN A O 1
ATOM 648 N N . LEU A 1 83 ? 6.512 -11.920 -1.599 1.00 95.38 83 LEU A N 1
ATOM 649 C CA . LEU A 1 83 ? 7.675 -11.207 -1.087 1.00 95.38 83 LEU A CA 1
ATOM 650 C C . LEU A 1 83 ? 8.385 -10.492 -2.237 1.00 95.38 83 LEU A C 1
ATOM 652 O O . LEU A 1 83 ? 8.793 -11.112 -3.219 1.00 95.38 83 LEU A O 1
ATOM 656 N N . LEU A 1 84 ? 8.562 -9.186 -2.085 1.00 94.75 84 LEU A N 1
ATOM 657 C CA . LEU A 1 84 ? 9.280 -8.322 -3.007 1.00 94.75 84 LEU A CA 1
ATOM 658 C C . LEU A 1 84 ? 10.508 -7.750 -2.294 1.00 94.75 84 LEU A C 1
ATOM 660 O O . LEU A 1 84 ? 10.397 -6.849 -1.466 1.00 94.75 84 LEU A O 1
ATOM 664 N N . GLY A 1 85 ? 11.694 -8.264 -2.617 1.00 94.56 85 GLY A N 1
ATOM 665 C CA . GLY A 1 85 ? 12.949 -7.630 -2.210 1.00 94.56 85 GLY A CA 1
ATOM 666 C C . GLY A 1 85 ? 13.223 -6.393 -3.064 1.00 94.56 85 GLY A C 1
ATOM 667 O O . GLY A 1 85 ? 13.050 -6.454 -4.280 1.00 94.56 85 GLY A O 1
ATOM 668 N N . TYR A 1 86 ? 13.666 -5.292 -2.454 1.00 93.94 86 TYR A N 1
ATOM 669 C CA . TYR A 1 86 ? 14.016 -4.060 -3.167 1.00 93.94 86 TYR A CA 1
ATOM 670 C C . TYR A 1 86 ? 15.547 -3.925 -3.323 1.00 93.94 86 TYR A C 1
ATOM 672 O O . TYR A 1 86 ? 16.233 -3.515 -2.383 1.00 93.94 86 TYR A O 1
ATOM 680 N N . PRO A 1 87 ? 16.117 -4.278 -4.496 1.00 90.88 87 PRO A N 1
ATOM 681 C CA . PRO A 1 87 ? 17.568 -4.346 -4.709 1.00 90.88 87 PRO A CA 1
ATOM 682 C C . PRO A 1 87 ? 18.190 -3.011 -5.136 1.00 90.88 87 PRO A C 1
ATOM 684 O O . PRO A 1 87 ? 19.399 -2.931 -5.353 1.00 90.88 87 PRO A O 1
ATOM 687 N N . ILE A 1 88 ? 17.376 -1.971 -5.331 1.00 88.94 88 ILE A N 1
ATOM 688 C CA . ILE A 1 88 ? 17.872 -0.671 -5.773 1.00 88.94 88 ILE A CA 1
ATOM 689 C C . ILE A 1 88 ? 18.589 -0.011 -4.582 1.00 88.94 88 ILE A C 1
ATOM 691 O O . ILE A 1 88 ? 18.019 0.087 -3.497 1.00 88.94 88 ILE A O 1
ATOM 695 N N . PRO A 1 89 ? 19.822 0.489 -4.764 1.00 87.31 89 PRO A N 1
ATOM 696 C CA . PRO A 1 89 ? 20.684 1.030 -3.702 1.00 87.31 89 PRO A CA 1
ATOM 697 C C . PRO A 1 89 ? 20.221 2.394 -3.167 1.00 87.31 89 PRO A C 1
ATOM 699 O O . PRO A 1 89 ? 20.944 3.043 -2.415 1.00 87.31 89 PRO A O 1
ATOM 702 N N . GLN A 1 90 ? 19.055 2.866 -3.605 1.00 87.38 90 GLN A N 1
ATOM 703 C CA . GLN A 1 90 ? 18.523 4.178 -3.289 1.00 87.38 90 GLN A CA 1
ATOM 704 C C . GLN A 1 90 ? 17.051 4.072 -2.901 1.00 87.38 90 GLN A C 1
ATOM 706 O O . GLN A 1 90 ? 16.253 3.457 -3.616 1.00 87.38 90 GLN A O 1
ATOM 711 N N . ALA A 1 91 ? 16.704 4.744 -1.804 1.00 93.00 91 ALA A N 1
ATOM 712 C CA . ALA A 1 91 ? 15.331 4.905 -1.363 1.00 93.00 91 ALA A CA 1
ATOM 713 C C . ALA A 1 91 ? 14.488 5.626 -2.420 1.00 93.00 91 ALA A C 1
ATOM 715 O O . ALA A 1 91 ? 14.931 6.622 -3.006 1.00 93.00 91 ALA A O 1
ATOM 716 N N . ARG A 1 92 ? 13.265 5.151 -2.661 1.00 94.56 92 ARG A N 1
ATOM 717 C CA . ARG A 1 92 ? 12.343 5.799 -3.604 1.00 94.56 92 ARG A CA 1
ATOM 718 C C . ARG A 1 92 ? 10.912 5.796 -3.102 1.00 94.56 92 ARG A C 1
ATOM 720 O O . ARG A 1 92 ? 10.520 4.815 -2.478 1.00 94.56 92 ARG A O 1
ATOM 727 N N . PRO A 1 93 ? 10.110 6.823 -3.446 1.00 96.44 93 PRO A N 1
ATOM 728 C CA . PRO A 1 93 ? 8.677 6.794 -3.194 1.00 96.44 93 PRO A CA 1
ATOM 729 C C . PRO A 1 93 ? 8.044 5.519 -3.754 1.00 96.44 93 PRO A C 1
ATOM 731 O O . PRO A 1 93 ? 8.351 5.144 -4.890 1.00 96.44 93 PRO A O 1
ATOM 734 N N . VAL A 1 94 ? 7.157 4.877 -2.989 1.00 96.81 94 VAL A N 1
ATOM 735 C CA . VAL A 1 94 ? 6.514 3.608 -3.385 1.00 96.81 94 VAL A CA 1
ATOM 736 C C . VAL A 1 94 ? 5.858 3.715 -4.762 1.00 96.81 94 VAL A C 1
ATOM 738 O O . VAL A 1 94 ? 6.079 2.860 -5.619 1.00 96.81 94 VAL A O 1
ATOM 741 N N . SER A 1 95 ? 5.128 4.806 -5.012 1.00 94.06 95 SER A N 1
ATOM 742 C CA . SER A 1 95 ? 4.460 5.071 -6.293 1.00 94.06 95 SER A CA 1
ATOM 743 C C . SER A 1 95 ? 5.422 5.108 -7.484 1.00 94.06 95 SER A C 1
ATOM 745 O O . SER A 1 95 ? 5.081 4.641 -8.567 1.00 94.06 95 SER A O 1
ATOM 747 N N . ASN A 1 96 ? 6.638 5.624 -7.289 1.00 92.69 96 ASN A N 1
ATOM 748 C CA . ASN A 1 96 ? 7.656 5.687 -8.335 1.00 92.69 96 ASN A CA 1
ATOM 749 C C . ASN A 1 96 ? 8.359 4.339 -8.508 1.00 92.69 96 ASN A C 1
ATOM 751 O O . ASN A 1 96 ? 8.626 3.919 -9.632 1.00 92.69 96 ASN A O 1
ATOM 755 N N . ALA A 1 97 ? 8.676 3.662 -7.401 1.00 94.75 97 ALA A N 1
ATOM 756 C CA . ALA A 1 97 ? 9.370 2.381 -7.429 1.00 94.75 97 ALA A CA 1
ATOM 757 C C . ALA A 1 97 ? 8.516 1.272 -8.064 1.00 94.75 97 ALA A C 1
ATOM 759 O O . ALA A 1 97 ? 9.050 0.439 -8.792 1.00 94.75 97 ALA A O 1
ATOM 760 N N . LEU A 1 98 ? 7.201 1.289 -7.827 1.00 95.00 98 LEU A N 1
ATOM 761 C CA . LEU A 1 98 ? 6.250 0.283 -8.311 1.00 95.00 98 LEU A CA 1
ATOM 762 C C . LEU A 1 98 ? 5.427 0.744 -9.518 1.00 95.00 98 LEU A C 1
ATOM 764 O O . LEU A 1 98 ? 4.409 0.132 -9.831 1.00 95.00 98 LEU A O 1
ATOM 768 N N . ALA A 1 99 ? 5.851 1.793 -10.226 1.00 91.88 99 ALA A N 1
ATOM 769 C CA . ALA A 1 99 ? 5.100 2.334 -11.361 1.00 91.88 99 ALA A CA 1
ATOM 770 C C . ALA A 1 99 ? 4.810 1.284 -12.456 1.00 91.88 99 ALA A C 1
ATOM 772 O O . ALA A 1 99 ? 3.755 1.322 -13.081 1.00 91.88 99 ALA A O 1
ATOM 773 N N . SER A 1 100 ? 5.707 0.309 -12.655 1.00 92.44 100 SER A N 1
ATOM 774 C CA . SER A 1 100 ? 5.510 -0.801 -13.603 1.00 92.44 100 SER A CA 1
ATOM 775 C C . SER A 1 100 ? 4.417 -1.796 -13.195 1.00 92.44 100 SER A C 1
ATOM 777 O O . SER A 1 100 ? 3.998 -2.603 -14.020 1.00 92.44 100 SER A O 1
ATOM 779 N N . LEU A 1 101 ? 3.955 -1.739 -11.944 1.00 94.94 101 LEU A N 1
ATOM 780 C CA . LEU A 1 101 ? 2.887 -2.571 -11.392 1.00 94.94 101 LEU A CA 1
ATOM 781 C C . LEU A 1 101 ? 1.563 -1.810 -11.240 1.00 94.94 101 LEU A C 1
ATOM 783 O O . LEU A 1 101 ? 0.635 -2.338 -10.630 1.00 94.94 101 LEU A O 1
ATOM 787 N N . ALA A 1 102 ? 1.451 -0.578 -11.746 1.00 92.44 102 ALA A N 1
ATOM 788 C CA . ALA A 1 102 ? 0.239 0.225 -11.601 1.00 92.44 102 ALA A CA 1
ATOM 789 C C . ALA A 1 102 ? -1.017 -0.554 -12.043 1.00 92.44 102 ALA A C 1
ATOM 791 O O . ALA A 1 102 ? -1.073 -1.102 -13.140 1.00 92.44 102 ALA A O 1
ATOM 792 N N . GLY A 1 103 ? -2.019 -0.631 -11.160 1.00 94.25 103 GLY A N 1
ATOM 793 C CA . GLY A 1 103 ? -3.261 -1.381 -11.394 1.00 94.25 103 GLY A CA 1
ATOM 794 C C . GLY A 1 103 ? -3.169 -2.905 -11.212 1.00 94.25 103 GLY A C 1
ATOM 795 O O . GLY A 1 103 ? -4.200 -3.572 -11.242 1.00 94.25 103 GLY A O 1
ATOM 796 N N . ALA A 1 104 ? -1.978 -3.466 -10.977 1.00 97.25 104 ALA A N 1
ATOM 797 C CA . ALA A 1 104 ? -1.753 -4.906 -10.809 1.00 97.25 104 ALA A CA 1
ATOM 798 C C . ALA A 1 104 ? -1.522 -5.343 -9.347 1.00 97.25 104 ALA A C 1
ATOM 800 O O . ALA A 1 104 ? -1.246 -6.516 -9.088 1.00 97.25 104 ALA A O 1
ATOM 801 N N . TYR A 1 105 ? -1.638 -4.423 -8.386 1.00 98.12 105 TYR A N 1
ATOM 802 C CA . TYR A 1 105 ? -1.558 -4.694 -6.949 1.00 98.12 105 TYR A CA 1
ATOM 803 C C . TYR A 1 105 ? -2.538 -3.808 -6.170 1.00 98.12 105 TYR A C 1
ATOM 805 O O . TYR A 1 105 ? -2.977 -2.772 -6.673 1.00 98.12 105 TYR A O 1
ATOM 813 N N . THR A 1 106 ? -2.875 -4.217 -4.948 1.00 98.19 106 THR A N 1
ATOM 814 C CA . THR A 1 106 ? -3.803 -3.486 -4.061 1.00 98.19 106 THR A CA 1
ATOM 815 C C . THR A 1 106 ? -3.136 -2.937 -2.810 1.00 98.19 106 THR A C 1
ATOM 817 O O . THR A 1 106 ? -3.524 -1.877 -2.339 1.00 98.19 106 THR A O 1
ATOM 820 N N . ALA A 1 107 ? -2.120 -3.614 -2.281 1.00 98.12 107 ALA A N 1
ATOM 821 C CA . ALA A 1 107 ? -1.414 -3.163 -1.091 1.00 98.12 107 ALA A CA 1
ATOM 822 C C . ALA A 1 107 ? 0.050 -3.587 -1.111 1.00 98.12 107 ALA A C 1
ATOM 824 O O . ALA A 1 107 ? 0.411 -4.628 -1.671 1.00 98.12 107 ALA A O 1
ATOM 825 N N . ILE A 1 108 ? 0.881 -2.781 -0.460 1.00 98.31 108 ILE A N 1
ATOM 826 C CA . ILE A 1 108 ? 2.231 -3.157 -0.071 1.00 98.31 108 ILE A CA 1
ATOM 827 C C . ILE A 1 108 ? 2.456 -2.840 1.403 1.00 98.31 108 ILE A C 1
ATOM 829 O O . ILE A 1 108 ? 2.113 -1.757 1.876 1.00 98.31 108 ILE A O 1
ATOM 833 N N . TYR A 1 109 ? 3.030 -3.801 2.114 1.00 98.00 109 TYR A N 1
ATOM 834 C CA . TYR A 1 109 ? 3.351 -3.700 3.526 1.00 98.00 109 TYR A CA 1
ATOM 835 C C . TYR A 1 109 ? 4.848 -3.865 3.770 1.00 98.00 109 TYR A C 1
ATOM 837 O O . TYR A 1 109 ? 5.539 -4.616 3.075 1.00 98.00 109 TYR A O 1
ATOM 845 N N . HIS A 1 110 ? 5.329 -3.194 4.810 1.00 96.31 110 HIS A N 1
ATOM 846 C CA . HIS A 1 110 ? 6.669 -3.366 5.363 1.00 96.31 110 HIS A CA 1
ATOM 847 C C . HIS A 1 110 ? 6.558 -3.677 6.850 1.00 96.31 110 HIS A C 1
ATOM 849 O O . HIS A 1 110 ? 5.818 -2.994 7.558 1.00 96.31 110 HIS A O 1
ATOM 855 N N . HIS A 1 111 ? 7.280 -4.702 7.297 1.00 94.56 111 HIS A N 1
ATOM 856 C CA . HIS A 1 111 ? 7.422 -5.022 8.710 1.00 94.56 111 HIS A CA 1
ATOM 857 C C . HIS A 1 111 ? 8.764 -4.506 9.223 1.00 94.56 111 HIS A C 1
ATOM 859 O O . HIS A 1 111 ? 9.812 -4.811 8.655 1.00 94.56 111 HIS A O 1
ATOM 865 N N . ASP A 1 112 ? 8.720 -3.761 10.319 1.00 91.00 112 ASP A N 1
ATOM 866 C CA . ASP A 1 112 ? 9.875 -3.324 11.085 1.00 91.00 112 ASP A CA 1
ATOM 867 C C . ASP A 1 112 ? 9.564 -3.499 12.574 1.00 91.00 112 ASP A C 1
ATOM 869 O O . ASP A 1 112 ? 8.860 -2.693 13.187 1.00 91.00 112 ASP A O 1
ATOM 873 N N . ALA A 1 113 ? 10.113 -4.558 13.171 1.00 89.62 113 ALA A N 1
ATOM 874 C CA . ALA A 1 113 ? 9.918 -4.885 14.582 1.00 89.62 113 ALA A CA 1
ATOM 875 C C . ALA A 1 113 ? 10.421 -3.796 15.552 1.00 89.62 113 ALA A C 1
ATOM 877 O O . ALA A 1 113 ? 10.131 -3.857 16.748 1.00 89.62 113 ALA A O 1
ATOM 878 N N . THR A 1 114 ? 11.194 -2.815 15.072 1.00 90.38 114 THR A N 1
ATOM 879 C CA . THR A 1 114 ? 11.676 -1.691 15.886 1.00 90.38 114 THR A CA 1
ATOM 880 C C . THR A 1 114 ? 10.667 -0.545 15.982 1.00 90.38 114 THR A C 1
ATOM 882 O O . THR A 1 114 ? 10.844 0.357 16.805 1.00 90.38 114 THR A O 1
ATOM 885 N N . LEU A 1 115 ? 9.598 -0.580 15.180 1.00 88.69 115 LEU A N 1
ATOM 886 C CA . LEU A 1 115 ? 8.549 0.431 15.146 1.00 88.69 115 LEU A CA 1
ATOM 887 C C . LEU A 1 115 ? 7.288 -0.014 15.890 1.00 88.69 115 LEU A C 1
ATOM 889 O O . LEU A 1 115 ? 6.993 -1.198 16.038 1.00 88.69 115 LEU A O 1
ATOM 893 N N . VAL A 1 116 ? 6.511 0.973 16.337 1.00 87.25 116 VAL A N 1
ATOM 894 C CA . VAL A 1 116 ? 5.187 0.771 16.931 1.00 87.25 116 VAL A CA 1
ATOM 895 C C . VAL A 1 116 ? 4.208 1.739 16.249 1.00 87.25 116 VAL A C 1
ATOM 897 O O . VAL A 1 116 ? 4.334 2.946 16.463 1.00 87.25 116 VAL A O 1
ATOM 900 N N . PRO A 1 117 ? 3.259 1.248 15.425 1.00 89.12 117 PRO A N 1
ATOM 901 C CA . PRO A 1 117 ? 3.089 -0.153 15.022 1.00 89.12 117 PRO A CA 1
ATOM 902 C C . PRO A 1 117 ? 4.235 -0.653 14.122 1.00 89.12 117 PRO A C 1
ATOM 904 O O . PRO A 1 117 ? 4.857 0.126 13.402 1.00 89.12 117 PRO A O 1
ATOM 907 N N . ALA A 1 118 ? 4.493 -1.964 14.154 1.00 92.75 118 ALA A N 1
ATOM 908 C CA . ALA A 1 118 ? 5.569 -2.592 13.380 1.00 92.75 118 ALA A CA 1
ATOM 909 C C . ALA A 1 118 ? 5.273 -2.668 11.872 1.00 92.75 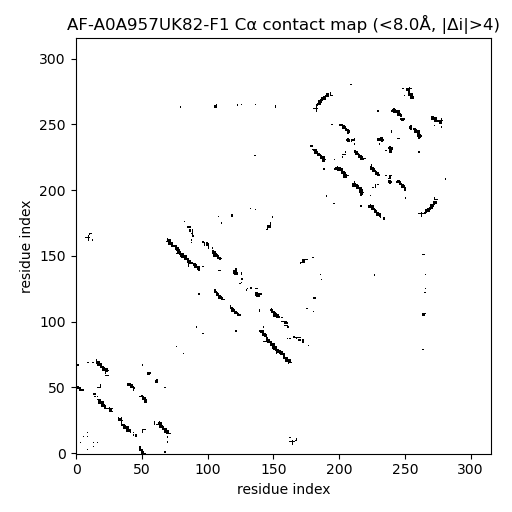118 ALA A C 1
ATOM 911 O O . ALA A 1 118 ? 6.180 -2.853 11.069 1.00 92.75 118 ALA A O 1
ATOM 912 N N . TRP A 1 119 ? 4.006 -2.539 11.473 1.00 96.06 119 TRP A N 1
ATOM 913 C CA . TRP A 1 119 ? 3.577 -2.653 10.083 1.00 96.06 119 TRP A CA 1
ATOM 914 C C . TRP A 1 119 ? 3.249 -1.292 9.485 1.00 96.06 119 TRP A C 1
ATOM 916 O O . TRP A 1 119 ? 2.352 -0.596 9.962 1.00 96.06 119 TRP A O 1
ATOM 926 N N . ARG A 1 120 ? 3.910 -0.961 8.377 1.00 97.38 120 ARG A N 1
ATOM 927 C CA . ARG A 1 120 ? 3.578 0.188 7.525 1.00 97.38 120 ARG A CA 1
ATOM 928 C C . ARG A 1 120 ? 2.899 -0.275 6.245 1.00 97.38 120 ARG A C 1
ATOM 930 O O . ARG A 1 120 ? 3.184 -1.371 5.766 1.00 97.38 120 ARG A O 1
ATOM 937 N N . LEU A 1 121 ? 2.029 0.563 5.695 1.00 98.19 121 LEU A N 1
ATOM 938 C CA . LEU A 1 121 ? 1.158 0.261 4.564 1.00 98.19 121 LEU A CA 1
ATOM 939 C C . LEU A 1 121 ? 1.253 1.333 3.481 1.00 98.19 121 LEU A C 1
ATOM 941 O O . LEU A 1 121 ? 1.328 2.524 3.767 1.00 98.19 121 LEU A O 1
ATOM 945 N N . TYR A 1 122 ? 1.163 0.901 2.230 1.00 98.62 122 TYR A N 1
ATOM 946 C CA . TYR A 1 122 ? 0.759 1.738 1.111 1.00 98.62 122 TYR A CA 1
ATOM 947 C C . TYR A 1 122 ? -0.318 1.030 0.283 1.00 98.62 122 TYR A C 1
ATOM 949 O O . TYR A 1 122 ? -0.110 -0.076 -0.219 1.00 98.62 122 TYR A O 1
ATOM 957 N N . ASP A 1 123 ? -1.454 1.695 0.110 1.00 98.50 123 ASP A N 1
ATOM 958 C CA . ASP A 1 123 ? -2.586 1.284 -0.715 1.00 98.50 123 ASP A CA 1
ATOM 959 C C . ASP A 1 123 ? -2.952 2.445 -1.674 1.00 98.50 123 ASP A C 1
ATOM 961 O O . ASP A 1 123 ? -3.389 3.518 -1.227 1.00 98.50 123 ASP A O 1
ATOM 965 N N . PRO A 1 124 ? -2.762 2.284 -3.001 1.00 97.62 124 PRO A N 1
ATOM 966 C CA . PRO A 1 124 ? -3.048 3.336 -3.976 1.00 97.62 124 PRO A CA 1
ATOM 967 C C . PRO A 1 124 ? -4.542 3.670 -4.079 1.00 97.62 124 PRO A C 1
ATOM 969 O O . PRO A 1 124 ? -4.894 4.781 -4.479 1.00 97.62 124 PRO A O 1
ATOM 972 N N . ALA A 1 125 ? -5.437 2.751 -3.720 1.00 97.38 125 ALA A N 1
ATOM 973 C CA . ALA A 1 125 ? -6.867 2.993 -3.778 1.00 97.38 125 ALA A CA 1
ATOM 974 C C . ALA A 1 125 ? -7.321 3.967 -2.682 1.00 97.38 125 ALA A C 1
ATOM 976 O O . ALA A 1 125 ? -8.217 4.765 -2.935 1.00 97.38 125 ALA A O 1
ATOM 977 N N . VAL A 1 126 ? -6.643 4.029 -1.527 1.00 98.06 126 VAL A N 1
ATOM 978 C CA . VAL A 1 126 ? -6.929 5.052 -0.498 1.00 98.06 126 VAL A CA 1
ATOM 979 C C . VAL A 1 126 ? -6.722 6.466 -1.047 1.00 98.06 126 VAL A C 1
ATOM 981 O O . VAL A 1 126 ? -7.517 7.355 -0.758 1.00 98.06 126 VAL A O 1
ATOM 984 N N . ILE A 1 127 ? -5.702 6.682 -1.884 1.00 96.75 127 ILE A N 1
ATOM 985 C CA . ILE A 1 127 ? -5.435 7.992 -2.505 1.00 96.75 127 ILE A CA 1
ATOM 986 C C . ILE A 1 127 ? -6.606 8.420 -3.397 1.00 96.75 127 ILE A C 1
ATOM 988 O O . ILE A 1 127 ? -6.997 9.585 -3.384 1.00 96.75 127 ILE A O 1
ATOM 992 N N . ASN A 1 128 ? -7.164 7.480 -4.160 1.00 95.81 128 ASN A N 1
ATOM 993 C CA . ASN A 1 128 ? -8.191 7.766 -5.159 1.00 95.81 128 ASN A CA 1
ATOM 994 C C . ASN A 1 128 ? -9.609 7.787 -4.568 1.00 95.81 128 ASN A C 1
ATOM 996 O O . ASN A 1 128 ? -10.424 8.624 -4.947 1.00 95.81 128 ASN A O 1
ATOM 1000 N N . GLU A 1 129 ? -9.908 6.868 -3.652 1.00 97.81 129 GLU A N 1
ATOM 1001 C CA . GLU A 1 129 ? -11.244 6.653 -3.086 1.00 97.81 129 GLU A CA 1
ATOM 1002 C C . GLU A 1 129 ? -11.464 7.479 -1.808 1.00 97.81 129 GLU A C 1
ATOM 1004 O O . GLU A 1 129 ? -12.573 7.951 -1.552 1.00 97.81 129 GLU A O 1
ATOM 1009 N N . HIS A 1 130 ? -10.404 7.706 -1.024 1.00 97.69 130 HIS A N 1
ATOM 1010 C CA . HIS A 1 130 ? -10.460 8.351 0.291 1.00 97.69 130 HIS A CA 1
ATOM 1011 C C . HIS A 1 130 ? -9.304 9.351 0.508 1.00 97.69 130 HIS A C 1
ATOM 1013 O O . HIS A 1 130 ? -8.576 9.249 1.501 1.00 97.69 130 HIS A O 1
ATOM 1019 N N . PRO A 1 131 ? -9.132 10.363 -0.370 1.00 97.00 131 PRO A N 1
ATOM 1020 C CA . PRO A 1 131 ? -7.958 11.246 -0.382 1.00 97.00 131 PRO A CA 1
ATOM 1021 C C . PRO A 1 131 ? -7.701 11.972 0.946 1.00 97.00 131 PRO A C 1
ATOM 1023 O O . PRO A 1 131 ? -6.549 12.219 1.297 1.00 97.00 131 PRO A O 1
ATOM 1026 N N . LEU A 1 132 ? -8.756 12.261 1.716 1.00 97.19 132 LEU A N 1
ATOM 1027 C CA . LEU A 1 132 ? -8.657 12.859 3.050 1.00 97.19 132 LEU A CA 1
ATOM 1028 C C . LEU A 1 132 ? -7.804 12.013 4.016 1.00 97.19 132 LEU A C 1
ATOM 1030 O O . LEU A 1 132 ? -7.063 12.553 4.833 1.00 97.19 132 LEU A O 1
ATOM 1034 N N . TYR A 1 133 ? -7.873 10.686 3.894 1.00 97.88 133 TYR A N 1
ATOM 1035 C CA . TYR A 1 133 ? -7.196 9.731 4.772 1.00 97.88 133 TYR A CA 1
ATOM 1036 C C . TYR A 1 133 ? -5.813 9.319 4.257 1.00 97.88 133 TYR A C 1
ATOM 1038 O O . TYR A 1 133 ? -5.015 8.780 5.022 1.00 97.88 133 TYR A O 1
ATOM 1046 N N . ALA A 1 134 ? -5.503 9.584 2.984 1.00 96.94 134 ALA A N 1
ATOM 1047 C CA . ALA A 1 134 ? -4.329 9.045 2.298 1.00 96.94 134 ALA A CA 1
ATOM 1048 C C . ALA A 1 134 ? -3.013 9.238 3.065 1.00 96.94 134 ALA A C 1
ATOM 1050 O O . ALA A 1 134 ? -2.250 8.290 3.193 1.00 96.94 134 ALA A O 1
ATOM 1051 N N . HIS A 1 135 ? -2.774 10.424 3.627 1.00 95.00 135 HIS A N 1
ATOM 1052 C CA . HIS A 1 135 ? -1.531 10.738 4.341 1.00 95.00 135 HIS A CA 1
ATOM 1053 C C . HIS A 1 135 ? -1.394 10.066 5.718 1.00 95.00 135 HIS A C 1
ATOM 1055 O O . HIS A 1 135 ? -0.295 10.016 6.254 1.00 95.00 135 HIS A O 1
ATOM 1061 N N . VAL A 1 136 ? -2.489 9.577 6.311 1.00 95.56 136 VAL A N 1
ATOM 1062 C CA . VAL A 1 136 ? -2.456 8.873 7.608 1.00 95.56 136 VAL A CA 1
ATOM 1063 C C . VAL A 1 136 ? -2.438 7.357 7.412 1.00 95.56 136 VAL A C 1
ATOM 1065 O O . VAL A 1 136 ? -1.844 6.618 8.197 1.00 95.56 136 VAL A O 1
ATOM 1068 N N . ILE A 1 137 ? -3.098 6.871 6.359 1.00 97.56 137 ILE A N 1
ATOM 1069 C CA . ILE A 1 137 ? -3.189 5.434 6.086 1.00 97.56 137 ILE A CA 1
ATOM 1070 C C . ILE A 1 137 ? -1.958 4.930 5.344 1.00 97.56 137 ILE A C 1
ATOM 1072 O O . ILE A 1 137 ? -1.431 3.890 5.737 1.00 97.56 137 ILE A O 1
ATOM 1076 N N . ASN A 1 138 ? -1.472 5.681 4.350 1.00 97.81 138 ASN A N 1
ATOM 1077 C CA . ASN A 1 138 ? -0.271 5.332 3.597 1.00 97.81 138 ASN A CA 1
ATOM 1078 C C . ASN A 1 138 ? 0.987 5.846 4.306 1.00 97.81 138 ASN A C 1
ATOM 1080 O O . ASN A 1 138 ? 1.570 6.849 3.903 1.00 97.81 138 ASN A O 1
ATOM 1084 N N . ASP A 1 139 ? 1.389 5.150 5.368 1.00 96.62 139 ASP A N 1
ATOM 1085 C CA . ASP A 1 139 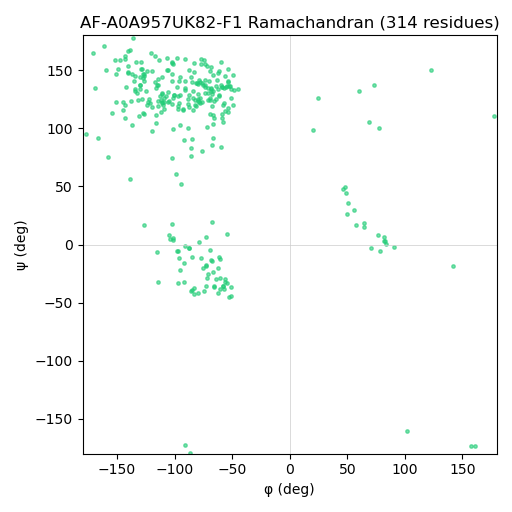? 2.583 5.440 6.171 1.00 96.62 139 ASP A CA 1
ATOM 1086 C C . ASP A 1 139 ? 3.850 4.704 5.693 1.00 96.62 139 ASP A C 1
ATOM 1088 O O . ASP A 1 139 ? 4.937 4.909 6.239 1.00 96.62 139 ASP A O 1
ATOM 1092 N N . LEU A 1 140 ? 3.745 3.876 4.648 1.00 97.81 140 LEU A N 1
ATOM 1093 C CA . LEU A 1 140 ? 4.885 3.397 3.869 1.00 97.81 140 LEU A CA 1
ATOM 1094 C C . LEU A 1 140 ? 5.132 4.335 2.679 1.00 97.81 140 LEU A C 1
ATOM 1096 O O . LEU A 1 140 ? 4.591 4.156 1.590 1.00 97.81 140 LEU A O 1
ATOM 1100 N N . GLU A 1 141 ? 5.961 5.353 2.888 1.00 96.06 141 GLU A N 1
ATOM 1101 C CA . GLU A 1 141 ? 6.237 6.362 1.859 1.00 96.06 141 GLU A CA 1
ATOM 1102 C C . GLU A 1 141 ? 7.310 5.918 0.858 1.00 96.06 141 GLU A C 1
ATOM 1104 O O . GLU A 1 141 ? 7.196 6.199 -0.340 1.00 96.06 141 GLU A O 1
ATOM 1109 N N . THR A 1 142 ? 8.342 5.211 1.332 1.00 97.00 142 THR A N 1
ATOM 1110 C CA . THR A 1 142 ? 9.523 4.829 0.549 1.00 97.00 142 THR A CA 1
ATOM 1111 C C . THR A 1 142 ? 9.810 3.330 0.594 1.00 97.00 142 THR A C 1
ATOM 1113 O O . THR A 1 142 ? 9.625 2.669 1.614 1.00 97.00 142 THR A O 1
ATOM 1116 N N . LEU A 1 143 ? 10.309 2.794 -0.524 1.00 97.06 143 LEU A N 1
ATOM 1117 C CA . LEU A 1 143 ? 11.036 1.528 -0.536 1.00 97.06 143 LEU A CA 1
ATOM 1118 C C . LEU A 1 143 ? 12.512 1.815 -0.287 1.00 97.06 143 LEU A C 1
ATOM 1120 O O . LEU A 1 143 ? 13.136 2.557 -1.046 1.00 97.06 143 LEU A O 1
ATOM 1124 N N . GLU A 1 144 ? 13.044 1.237 0.778 1.00 95.19 144 GLU A N 1
ATOM 1125 C CA . GLU A 1 144 ? 14.408 1.392 1.256 1.00 95.19 144 GLU A CA 1
ATOM 1126 C C . GLU A 1 144 ? 15.299 0.263 0.724 1.00 95.19 144 GLU A C 1
ATOM 1128 O O . GLU A 1 144 ? 14.848 -0.884 0.609 1.00 95.19 144 GLU A O 1
ATOM 1133 N N . PRO A 1 145 ? 16.576 0.545 0.413 1.00 92.31 145 PRO A N 1
ATOM 1134 C CA . PRO A 1 145 ? 17.493 -0.455 -0.119 1.00 92.31 145 PRO A CA 1
ATOM 1135 C C . PRO A 1 145 ? 17.585 -1.697 0.766 1.00 92.31 145 PRO A C 1
ATOM 1137 O O . PRO A 1 145 ? 17.749 -1.597 1.982 1.00 92.31 145 PRO A O 1
ATOM 1140 N N . ASN A 1 146 ? 17.576 -2.870 0.132 1.00 88.88 146 ASN A N 1
ATOM 1141 C CA . ASN A 1 146 ? 17.790 -4.174 0.771 1.00 88.88 146 ASN A CA 1
ATOM 1142 C C . ASN A 1 146 ? 16.724 -4.578 1.794 1.00 88.88 146 ASN A C 1
ATOM 1144 O O . ASN A 1 146 ? 16.952 -5.479 2.601 1.00 88.88 146 ASN A O 1
ATOM 1148 N N . GLN A 1 147 ? 15.561 -3.936 1.740 1.00 93.50 147 GLN A N 1
ATOM 1149 C CA . GLN A 1 147 ? 14.387 -4.342 2.496 1.00 93.50 147 GLN A CA 1
ATOM 1150 C C . GLN A 1 147 ? 13.521 -5.314 1.691 1.00 93.50 147 GLN A C 1
ATOM 1152 O O . GLN A 1 147 ? 13.607 -5.398 0.459 1.00 93.50 147 GLN A O 1
ATOM 1157 N N . VAL A 1 148 ? 12.682 -6.055 2.412 1.00 93.62 148 VAL A N 1
ATOM 1158 C CA . VAL A 1 148 ? 11.688 -6.968 1.850 1.00 93.62 148 VAL A CA 1
ATOM 1159 C C . VAL A 1 148 ? 10.300 -6.455 2.198 1.00 93.62 148 VAL A C 1
ATOM 1161 O O . VAL A 1 148 ? 10.041 -6.037 3.324 1.00 93.62 148 VAL A O 1
ATOM 1164 N N . TYR A 1 149 ? 9.413 -6.501 1.214 1.00 95.94 149 TYR A N 1
ATOM 1165 C CA . TYR A 1 149 ? 8.050 -6.009 1.308 1.00 95.94 149 TYR A CA 1
ATOM 1166 C C . TYR A 1 149 ? 7.059 -7.110 0.959 1.00 95.94 149 TYR A C 1
ATOM 1168 O O . TYR A 1 149 ? 7.337 -7.957 0.110 1.00 95.94 149 TYR A O 1
ATOM 1176 N N . TRP A 1 150 ? 5.879 -7.062 1.563 1.00 97.25 150 TRP A N 1
ATOM 1177 C CA . TRP A 1 150 ? 4.748 -7.891 1.166 1.00 97.25 150 TRP A CA 1
ATOM 1178 C C . TRP A 1 150 ? 3.898 -7.137 0.160 1.00 97.25 150 TRP A C 1
ATOM 1180 O O . TRP A 1 150 ? 3.338 -6.103 0.501 1.00 97.25 150 TRP A O 1
ATOM 1190 N N . LEU A 1 151 ? 3.786 -7.644 -1.064 1.00 98.00 151 LEU A N 1
ATOM 1191 C CA . LEU A 1 151 ? 2.972 -7.062 -2.129 1.00 98.00 151 LEU A CA 1
ATOM 1192 C C . LEU A 1 151 ? 1.784 -7.981 -2.426 1.00 98.00 151 LEU A C 1
ATOM 1194 O O . LEU A 1 151 ? 1.981 -9.143 -2.790 1.00 98.00 151 LEU A O 1
ATOM 1198 N N . HIS A 1 152 ? 0.564 -7.458 -2.309 1.00 98.31 152 HIS A N 1
ATOM 1199 C CA . HIS A 1 152 ? -0.641 -8.166 -2.732 1.00 98.31 152 HIS A CA 1
ATOM 1200 C C . HIS A 1 152 ? -0.921 -7.874 -4.208 1.00 98.31 152 HIS A C 1
ATOM 1202 O O . HIS A 1 152 ? -1.454 -6.816 -4.552 1.00 98.31 152 HIS A O 1
ATOM 1208 N N . ALA A 1 153 ? -0.547 -8.802 -5.089 1.00 98.31 153 ALA A N 1
ATOM 1209 C CA . ALA A 1 153 ? -0.793 -8.692 -6.522 1.00 98.31 153 ALA A CA 1
ATOM 1210 C C . ALA A 1 153 ? -2.186 -9.229 -6.887 1.00 98.31 153 ALA A C 1
ATOM 1212 O O . ALA A 1 153 ? -2.664 -10.211 -6.324 1.00 98.31 153 ALA A O 1
ATOM 1213 N N . THR A 1 154 ? -2.843 -8.608 -7.865 1.00 98.06 154 THR A N 1
ATOM 1214 C CA . THR A 1 154 ? -4.172 -9.030 -8.350 1.00 98.06 154 THR A CA 1
ATOM 1215 C C . THR A 1 154 ? -4.090 -9.930 -9.578 1.00 98.06 154 THR A C 1
ATOM 1217 O O . THR A 1 154 ? -5.018 -10.683 -9.871 1.00 98.06 154 THR A O 1
ATOM 1220 N N . THR A 1 155 ? -2.975 -9.865 -10.302 1.00 97.62 155 THR A N 1
ATOM 1221 C CA . THR A 1 155 ? -2.707 -10.629 -11.523 1.00 97.62 155 THR A CA 1
ATOM 1222 C C . THR A 1 155 ? -1.240 -11.045 -11.563 1.00 97.62 155 THR A C 1
ATOM 1224 O O . THR A 1 155 ? -0.406 -10.483 -10.852 1.00 97.62 155 THR A O 1
ATOM 1227 N N . THR A 1 156 ? -0.907 -12.038 -12.388 1.00 97.62 156 THR A N 1
ATOM 1228 C CA . THR A 1 156 ? 0.495 -12.371 -12.651 1.00 97.62 156 THR A CA 1
ATOM 1229 C C . THR A 1 156 ? 1.144 -11.249 -13.457 1.00 97.62 156 THR A C 1
ATOM 1231 O O . THR A 1 156 ? 0.676 -10.930 -14.550 1.00 97.62 156 THR A O 1
ATOM 1234 N N . ILE A 1 157 ? 2.239 -10.682 -12.954 1.00 95.38 157 ILE A N 1
ATOM 1235 C CA . ILE A 1 157 ? 2.954 -9.582 -13.612 1.00 95.38 157 ILE A CA 1
ATOM 1236 C C . ILE A 1 157 ? 4.446 -9.616 -13.264 1.00 95.38 157 ILE A C 1
ATOM 1238 O O . ILE A 1 157 ? 4.835 -10.019 -12.169 1.00 95.38 157 ILE A O 1
ATOM 1242 N N . THR A 1 158 ? 5.291 -9.200 -14.206 1.00 95.38 158 THR A N 1
ATOM 1243 C CA . THR A 1 158 ? 6.737 -9.052 -14.001 1.00 95.38 158 THR A CA 1
ATOM 1244 C C . THR A 1 158 ? 7.049 -7.613 -13.580 1.00 95.38 158 THR A C 1
ATOM 1246 O O . THR A 1 158 ? 6.836 -6.707 -14.388 1.00 95.38 158 THR A O 1
ATOM 1249 N N . PRO A 1 159 ? 7.558 -7.365 -12.358 1.00 94.81 159 PRO A N 1
ATOM 1250 C CA . PRO A 1 159 ? 7.961 -6.026 -11.951 1.00 94.81 159 PRO A CA 1
ATOM 1251 C C . PRO A 1 159 ? 9.221 -5.566 -12.692 1.00 94.81 159 PRO A C 1
ATOM 1253 O O . PRO A 1 159 ? 10.181 -6.322 -12.855 1.00 94.81 159 PRO A O 1
ATOM 1256 N N . TYR A 1 160 ? 9.239 -4.290 -13.068 1.00 93.00 160 TYR A N 1
ATOM 1257 C CA . TYR A 1 160 ? 10.412 -3.612 -13.620 1.00 93.00 160 TYR A CA 1
ATOM 1258 C C . TYR A 1 160 ? 10.769 -2.411 -12.749 1.00 93.00 160 TYR A C 1
ATOM 1260 O O . TYR A 1 160 ? 9.947 -1.509 -12.572 1.00 93.00 160 TYR A O 1
ATOM 1268 N N . LEU A 1 161 ? 11.991 -2.387 -12.219 1.00 92.31 161 LEU A N 1
ATOM 1269 C CA . LEU A 1 161 ? 12.490 -1.294 -11.386 1.00 92.31 161 LEU A CA 1
ATOM 1270 C C . LEU A 1 161 ? 13.479 -0.453 -12.192 1.00 92.31 161 LEU A C 1
ATOM 1272 O O . LEU A 1 161 ? 14.487 -0.971 -12.670 1.00 92.31 161 LEU A O 1
ATOM 1276 N N . SER A 1 162 ? 13.229 0.848 -12.333 1.00 88.19 162 SER A N 1
ATOM 1277 C CA . SER A 1 162 ? 14.190 1.754 -12.976 1.00 88.19 162 SER A CA 1
ATOM 1278 C C . SER A 1 162 ? 15.509 1.780 -12.200 1.00 88.19 162 SER A C 1
ATOM 1280 O O . SER A 1 162 ? 15.512 1.660 -10.978 1.00 88.19 162 SER A O 1
ATOM 1282 N N . VAL A 1 163 ? 16.642 1.987 -12.856 1.00 85.19 163 VAL A N 1
ATOM 1283 C CA . VAL A 1 163 ? 17.937 2.160 -12.179 1.00 85.19 163 VAL A CA 1
ATOM 1284 C C . VAL A 1 163 ? 18.418 3.581 -12.436 1.00 85.19 163 VAL A C 1
ATOM 1286 O O . VAL A 1 163 ? 18.601 3.968 -13.587 1.00 85.19 163 VAL A O 1
ATOM 1289 N N . ASP A 1 164 ? 18.592 4.372 -11.375 1.00 77.19 164 ASP A N 1
ATOM 1290 C CA . ASP A 1 164 ? 19.155 5.720 -11.504 1.00 77.19 164 ASP A CA 1
ATOM 1291 C C . ASP A 1 164 ? 20.685 5.643 -11.547 1.00 77.19 164 ASP A C 1
ATOM 1293 O O . ASP A 1 164 ? 21.284 4.716 -11.005 1.00 77.19 164 ASP A O 1
ATOM 1297 N N . MET A 1 165 ? 21.333 6.653 -12.136 1.00 59.00 165 MET A N 1
ATOM 1298 C CA . MET A 1 165 ? 22.799 6.766 -12.259 1.00 59.00 165 MET A CA 1
ATOM 1299 C C . MET A 1 165 ? 23.552 6.982 -10.919 1.00 59.00 165 MET A C 1
ATOM 1301 O O . MET A 1 165 ? 24.690 7.451 -10.908 1.00 59.00 165 MET A O 1
ATOM 1305 N N . GLY A 1 166 ? 22.935 6.668 -9.778 1.00 56.72 166 GLY A N 1
ATOM 1306 C CA . GLY A 1 166 ? 23.574 6.700 -8.461 1.00 56.72 166 GLY A CA 1
ATOM 1307 C C . GLY A 1 166 ? 24.533 5.523 -8.248 1.00 56.72 166 GLY A C 1
ATOM 1308 O O . GLY A 1 166 ? 24.436 4.496 -8.914 1.00 56.72 166 GLY A O 1
ATOM 1309 N N . ASN A 1 167 ? 25.479 5.658 -7.311 1.00 44.78 167 ASN A N 1
ATOM 1310 C CA . ASN A 1 167 ? 26.395 4.572 -6.948 1.00 44.78 167 ASN A CA 1
ATOM 1311 C C . ASN A 1 167 ? 25.608 3.348 -6.482 1.00 44.78 167 ASN A C 1
ATOM 1313 O O . ASN A 1 167 ? 24.889 3.418 -5.485 1.00 44.78 167 ASN A O 1
ATOM 1317 N N . VAL A 1 168 ? 25.784 2.227 -7.178 1.00 44.72 168 VAL A N 1
ATOM 1318 C CA . VAL A 1 168 ? 25.061 1.005 -6.860 1.00 44.72 168 VAL A CA 1
ATOM 1319 C C . VAL A 1 168 ? 25.913 0.018 -6.083 1.00 44.72 168 VAL A C 1
ATOM 1321 O O . VAL A 1 168 ? 26.996 -0.368 -6.514 1.00 44.72 168 VAL A O 1
ATOM 1324 N N . MET A 1 169 ? 25.389 -0.407 -4.936 1.00 45.88 169 MET A N 1
ATOM 1325 C CA . MET A 1 169 ? 25.899 -1.515 -4.139 1.00 45.88 169 MET A CA 1
ATOM 1326 C C . MET A 1 169 ? 24.881 -2.651 -4.218 1.00 45.88 169 MET A C 1
ATOM 1328 O O . MET A 1 169 ? 23.697 -2.428 -3.979 1.00 45.88 169 MET A O 1
ATOM 1332 N N . ALA A 1 170 ? 25.338 -3.860 -4.541 1.00 44.41 170 ALA A N 1
ATOM 1333 C CA . ALA A 1 170 ? 24.534 -5.062 -4.367 1.00 44.41 170 ALA A CA 1
ATOM 1334 C C . ALA A 1 170 ? 24.392 -5.311 -2.863 1.00 44.41 170 ALA A C 1
ATOM 1336 O O . ALA A 1 170 ? 25.387 -5.589 -2.191 1.00 44.41 170 ALA A O 1
ATOM 1337 N N . GLY A 1 171 ? 23.189 -5.161 -2.321 1.00 44.25 171 GLY A N 1
ATOM 1338 C CA . GLY A 1 171 ? 22.936 -5.536 -0.941 1.00 44.25 171 GLY A CA 1
ATOM 1339 C C . GLY A 1 171 ? 22.206 -6.866 -0.840 1.00 44.25 171 GLY A C 1
ATOM 1340 O O . GLY A 1 171 ? 21.588 -7.363 -1.781 1.00 44.25 171 GLY A O 1
ATOM 1341 N N . SER A 1 172 ? 22.376 -7.483 0.321 1.00 43.47 172 SER A N 1
ATOM 1342 C CA . SER A 1 172 ? 21.709 -8.724 0.684 1.00 43.47 172 SER A CA 1
ATOM 1343 C C . SER A 1 172 ? 20.404 -8.379 1.389 1.00 43.47 172 SER A C 1
ATOM 1345 O O . SER A 1 172 ? 20.380 -7.513 2.258 1.00 43.47 172 SER A O 1
ATOM 1347 N N . VAL A 1 173 ? 19.322 -9.039 0.988 1.00 47.38 173 VAL A N 1
ATOM 1348 C CA . VAL A 1 173 ? 18.017 -8.931 1.643 1.00 47.38 173 VAL A CA 1
ATOM 1349 C C . VAL A 1 173 ? 18.024 -9.773 2.915 1.00 47.38 173 VAL A C 1
ATOM 1351 O O . VAL A 1 173 ? 18.268 -10.979 2.861 1.00 47.38 173 VAL A O 1
ATOM 1354 N N . ALA A 1 174 ? 17.760 -9.145 4.059 1.00 47.09 174 ALA A N 1
ATOM 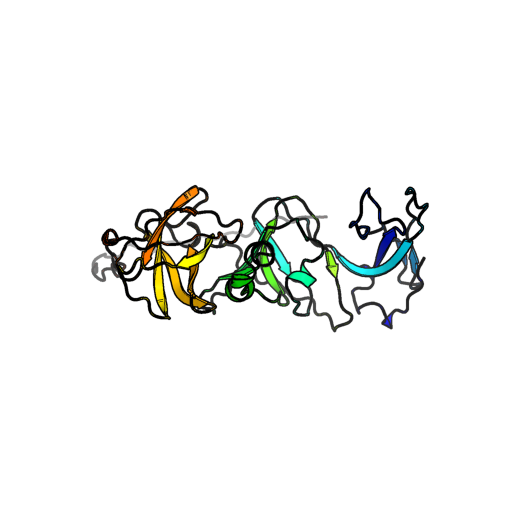1355 C CA . ALA A 1 174 ? 17.405 -9.861 5.278 1.00 47.09 174 ALA A CA 1
ATOM 1356 C C . ALA A 1 174 ? 15.918 -10.238 5.190 1.00 47.09 174 ALA A C 1
ATOM 1358 O O . ALA A 1 174 ? 15.081 -9.377 4.925 1.00 47.09 174 ALA A O 1
ATOM 1359 N N . SER A 1 175 ? 15.587 -11.523 5.350 1.00 48.88 175 SER A N 1
ATOM 1360 C CA . SER A 1 175 ? 14.201 -11.992 5.286 1.00 48.88 175 SER A CA 1
ATOM 1361 C C . SER A 1 175 ? 13.598 -12.115 6.683 1.00 48.88 175 SER A C 1
ATOM 1363 O O . SER A 1 175 ? 14.003 -12.987 7.450 1.00 48.88 175 SER A O 1
ATOM 1365 N N . GLU A 1 176 ? 12.567 -11.329 6.965 1.00 56.47 176 GLU A N 1
ATOM 1366 C CA . GLU A 1 176 ? 11.535 -11.685 7.944 1.00 56.47 176 GLU A CA 1
ATOM 1367 C C . GLU A 1 176 ? 10.299 -12.152 7.162 1.00 56.47 176 GLU A C 1
ATOM 1369 O O . GLU A 1 176 ? 9.342 -11.414 6.951 1.00 56.47 176 GLU A O 1
ATOM 1374 N N . ALA A 1 177 ? 10.381 -13.368 6.614 1.00 56.66 177 ALA A N 1
ATOM 1375 C CA . ALA A 1 177 ? 9.427 -13.911 5.641 1.00 56.66 177 ALA A CA 1
ATOM 1376 C C . ALA A 1 177 ? 8.206 -14.617 6.261 1.00 56.66 177 ALA A C 1
ATOM 1378 O O . ALA A 1 177 ? 7.330 -15.059 5.521 1.00 56.66 177 ALA A O 1
ATOM 1379 N N . ASP A 1 178 ? 8.133 -14.742 7.588 1.00 64.06 178 ASP A N 1
ATOM 1380 C CA . ASP A 1 178 ? 7.201 -15.691 8.217 1.00 64.06 178 ASP A CA 1
ATOM 1381 C C . ASP A 1 178 ? 5.873 -15.072 8.687 1.00 64.06 178 ASP A C 1
ATOM 1383 O O . ASP A 1 178 ? 4.969 -15.796 9.103 1.00 64.06 178 ASP A O 1
ATOM 1387 N N . ALA A 1 179 ? 5.708 -13.750 8.597 1.00 80.19 179 ALA A N 1
ATOM 1388 C CA . ALA A 1 179 ? 4.487 -13.071 9.026 1.00 80.19 179 ALA A CA 1
ATOM 1389 C C . ALA A 1 179 ? 3.690 -12.542 7.825 1.00 80.19 179 ALA A C 1
ATOM 1391 O O . ALA A 1 179 ? 4.159 -11.647 7.126 1.00 80.19 179 ALA A O 1
ATOM 1392 N N . LEU A 1 180 ? 2.468 -13.053 7.619 1.00 90.62 180 LEU A N 1
ATOM 1393 C CA . LEU A 1 180 ? 1.493 -12.415 6.724 1.00 90.62 180 LEU A CA 1
ATOM 1394 C C . LEU A 1 180 ? 1.145 -11.012 7.248 1.00 90.62 180 LEU A C 1
ATOM 1396 O O . LEU A 1 180 ? 1.140 -10.833 8.469 1.00 90.62 180 LEU A O 1
ATOM 1400 N N . PRO A 1 181 ? 0.849 -10.032 6.377 1.00 95.44 181 PRO A N 1
ATOM 1401 C CA . PRO A 1 181 ? 0.410 -8.704 6.801 1.00 95.44 181 PRO A CA 1
ATOM 1402 C C . PRO A 1 181 ? -0.885 -8.722 7.638 1.00 95.44 181 PRO A C 1
ATOM 1404 O O . PRO A 1 181 ? -1.672 -9.664 7.552 1.00 95.44 181 PRO A O 1
ATOM 1407 N N . PRO A 1 182 ? -1.131 -7.690 8.466 1.00 97.31 182 PRO A N 1
ATOM 1408 C CA . PRO A 1 182 ? -2.409 -7.524 9.152 1.00 97.31 182 PRO A CA 1
ATOM 1409 C C . PRO A 1 182 ? -3.497 -6.988 8.205 1.00 97.31 182 PRO A C 1
ATOM 1411 O O . PRO A 1 182 ? -3.202 -6.304 7.224 1.00 97.31 182 PRO A O 1
ATOM 1414 N N . ALA A 1 183 ? -4.768 -7.182 8.565 1.00 98.06 183 ALA A N 1
ATOM 1415 C CA . ALA A 1 183 ? -5.866 -6.422 7.965 1.00 98.06 183 ALA A CA 1
ATOM 1416 C C . ALA A 1 183 ? -5.864 -4.983 8.500 1.00 98.06 183 ALA A C 1
ATOM 1418 O O . ALA A 1 183 ? -5.722 -4.778 9.706 1.00 98.06 183 ALA A O 1
ATOM 1419 N N . THR A 1 184 ? -6.043 -3.983 7.632 1.00 98.50 184 THR A N 1
ATOM 1420 C CA . THR A 1 184 ? -6.080 -2.566 8.033 1.00 98.50 184 THR A CA 1
ATOM 1421 C C . THR A 1 184 ? -7.476 -1.991 7.837 1.00 98.50 184 THR A C 1
ATOM 1423 O O . THR A 1 184 ? -7.988 -1.990 6.722 1.00 98.50 184 THR A O 1
ATOM 1426 N N . PHE A 1 185 ? -8.054 -1.429 8.899 1.00 98.56 185 PHE A N 1
ATOM 1427 C CA . PHE A 1 185 ? -9.329 -0.709 8.867 1.00 98.56 185 PHE A CA 1
ATOM 1428 C C . PHE A 1 185 ? -9.114 0.764 9.193 1.00 98.56 185 PHE A C 1
ATOM 1430 O O . PHE A 1 185 ? -8.298 1.112 10.053 1.00 98.56 185 PHE A O 1
ATOM 1437 N N . PHE A 1 186 ? -9.861 1.634 8.523 1.00 98.69 186 PHE A N 1
ATOM 1438 C CA . PHE A 1 186 ? -9.822 3.069 8.768 1.00 98.69 186 PHE A CA 1
ATOM 1439 C C . PHE A 1 186 ? -11.149 3.732 8.434 1.00 98.69 186 PHE A C 1
ATOM 1441 O O . PHE A 1 186 ? -11.928 3.218 7.639 1.00 98.69 186 PHE A O 1
ATOM 1448 N N . GLY A 1 187 ? -11.402 4.912 8.986 1.00 98.44 187 GLY A N 1
ATOM 1449 C CA . GLY A 1 187 ? -12.603 5.660 8.636 1.00 98.44 187 GLY A CA 1
ATOM 1450 C C . GLY A 1 187 ? -12.969 6.728 9.654 1.00 98.44 187 GLY A C 1
ATOM 1451 O O . GLY A 1 187 ? -12.193 7.014 10.572 1.00 98.44 187 GLY A O 1
ATOM 1452 N N . PRO A 1 188 ? -14.139 7.362 9.479 1.00 98.38 188 PRO A N 1
ATOM 1453 C CA . PRO A 1 188 ? -14.685 8.276 10.463 1.00 98.38 188 PRO A CA 1
ATOM 1454 C C . PRO A 1 188 ? -15.185 7.511 11.691 1.00 98.38 188 PRO A C 1
ATOM 1456 O O . PRO A 1 188 ? -15.596 6.351 11.607 1.00 98.38 188 PRO A O 1
ATOM 1459 N N . PHE A 1 189 ? -15.192 8.202 12.822 1.00 98.06 189 PHE A N 1
ATOM 1460 C CA . PHE A 1 189 ? -15.675 7.695 14.094 1.00 98.06 189 PHE A CA 1
ATOM 1461 C C . PHE A 1 189 ? -16.776 8.607 14.648 1.00 98.06 189 PHE A C 1
ATOM 1463 O O . PHE A 1 189 ? -16.553 9.797 14.868 1.00 98.06 189 PHE A O 1
ATOM 1470 N N . ASP A 1 190 ? -17.959 8.051 14.897 1.00 97.44 190 ASP A N 1
ATOM 1471 C CA . ASP A 1 190 ? -19.082 8.732 15.536 1.00 97.44 190 ASP A CA 1
ATOM 1472 C C . ASP A 1 190 ? -19.312 8.161 16.940 1.00 97.44 190 ASP A C 1
ATOM 1474 O O . ASP A 1 190 ? -19.596 6.976 17.131 1.00 97.44 190 ASP A O 1
ATOM 1478 N N . SER A 1 191 ? -19.201 9.018 17.956 1.00 95.31 191 SER A N 1
ATOM 1479 C CA . SER A 1 191 ? -19.440 8.603 19.335 1.00 95.31 191 SER A CA 1
ATOM 1480 C C . SER A 1 191 ? -20.918 8.462 19.680 1.00 95.31 191 SER A C 1
ATOM 1482 O O . SER A 1 191 ? -21.222 7.978 20.770 1.00 95.31 191 SER A O 1
ATOM 1484 N N . ALA A 1 192 ? -21.828 8.940 18.823 1.00 94.56 192 ALA A N 1
ATOM 1485 C CA . ALA A 1 192 ? -23.268 9.006 19.063 1.00 94.56 192 ALA A CA 1
ATOM 1486 C C . ALA A 1 192 ? -23.638 9.654 20.418 1.00 94.56 192 ALA A C 1
ATOM 1488 O O . ALA A 1 192 ? -24.689 9.372 20.994 1.00 94.56 192 ALA A O 1
ATOM 1489 N N . ASN A 1 193 ? -22.765 10.523 20.950 1.00 93.75 193 ASN A N 1
ATOM 1490 C CA . ASN A 1 193 ? -22.826 11.082 22.308 1.00 93.75 193 ASN A CA 1
ATOM 1491 C C . ASN A 1 193 ? -22.826 10.036 23.446 1.00 93.75 193 ASN A C 1
ATOM 1493 O O . ASN A 1 193 ? -23.178 10.365 24.578 1.00 93.75 193 ASN A O 1
ATOM 1497 N N . VAL A 1 194 ? -22.429 8.791 23.170 1.00 95.06 194 VAL A N 1
ATOM 1498 C CA . VAL A 1 194 ? -22.241 7.734 24.178 1.00 95.06 194 VAL A CA 1
ATOM 1499 C C . VAL A 1 194 ? -20.965 7.985 24.976 1.00 95.06 194 VAL A C 1
ATOM 1501 O O . VAL A 1 194 ? -20.940 7.824 26.194 1.00 95.06 194 VAL A O 1
ATOM 1504 N N . ILE A 1 195 ? -19.915 8.427 24.283 1.00 95.69 195 ILE A N 1
ATOM 1505 C CA . ILE A 1 195 ? -18.626 8.794 24.865 1.00 95.69 195 ILE A CA 1
ATOM 1506 C C . ILE A 1 195 ? -18.193 10.181 24.388 1.00 95.69 195 ILE A C 1
ATOM 1508 O O . ILE A 1 195 ? -18.604 10.639 23.318 1.00 95.69 195 ILE A O 1
ATOM 1512 N N . THR A 1 196 ? -17.321 10.825 25.163 1.00 96.81 196 THR A N 1
ATOM 1513 C CA . THR A 1 196 ? -16.585 12.028 24.750 1.00 96.81 196 THR A CA 1
ATOM 1514 C C . THR A 1 196 ? -15.217 11.587 24.236 1.00 96.81 196 THR A C 1
ATOM 1516 O O . THR A 1 196 ? -14.366 11.251 25.062 1.00 96.81 196 THR A O 1
ATOM 1519 N N . PRO A 1 197 ? -14.980 11.541 22.913 1.00 97.31 197 PRO A N 1
ATOM 1520 C CA . PRO A 1 197 ? -13.712 11.047 22.401 1.00 97.31 197 PRO A CA 1
ATOM 1521 C C . PRO A 1 197 ? -12.577 12.021 22.719 1.00 97.31 197 PRO A C 1
ATOM 1523 O O . PRO A 1 197 ? -12.771 13.239 22.783 1.00 97.31 197 PRO A O 1
ATOM 1526 N N . THR A 1 198 ? -11.380 11.475 22.904 1.00 97.38 198 THR A N 1
ATOM 1527 C CA . THR A 1 198 ? -10.140 12.236 23.074 1.00 97.38 198 THR A CA 1
ATOM 1528 C C . THR A 1 198 ? -9.086 11.701 22.114 1.00 97.38 198 THR A C 1
ATOM 1530 O O . THR A 1 198 ? -9.084 10.515 21.788 1.00 97.38 198 THR A O 1
ATOM 1533 N N . VAL A 1 199 ? -8.162 12.559 21.677 1.00 97.12 199 VAL A N 1
ATOM 1534 C CA . VAL A 1 199 ? -7.005 12.118 20.883 1.00 97.12 199 VAL A CA 1
ATOM 1535 C C . VAL A 1 199 ? -6.201 11.100 21.697 1.00 97.12 199 VAL A C 1
ATOM 1537 O O . VAL A 1 199 ? -6.000 11.303 22.895 1.00 97.12 199 VAL A O 1
ATOM 1540 N N . GLY A 1 200 ? -5.784 10.004 21.062 1.00 96.75 200 GLY A N 1
ATOM 1541 C CA . GLY A 1 200 ? -5.065 8.902 21.709 1.00 96.75 200 GLY A CA 1
ATOM 1542 C C . GLY A 1 200 ? -5.967 7.901 22.440 1.00 96.75 200 GLY A C 1
ATOM 1543 O O . GLY A 1 200 ? -5.474 6.976 23.078 1.00 96.75 200 GLY A O 1
ATOM 1544 N N . MET A 1 201 ? -7.296 8.060 22.384 1.00 97.19 201 MET A N 1
ATOM 1545 C CA . MET A 1 201 ? -8.211 7.077 22.966 1.00 97.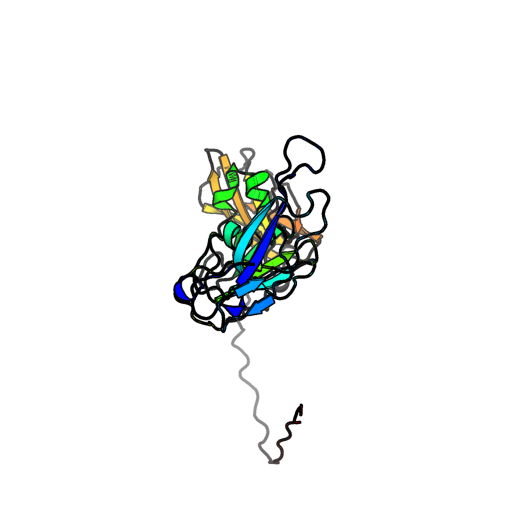19 201 MET A CA 1
ATOM 1546 C C . MET A 1 201 ? -8.077 5.739 22.233 1.00 97.19 201 MET A C 1
ATOM 1548 O O . MET A 1 201 ? -8.223 5.686 21.012 1.00 97.19 201 MET A O 1
ATOM 1552 N N . THR A 1 202 ? -7.814 4.665 22.981 1.00 97.00 202 THR A N 1
ATOM 1553 C CA . THR A 1 202 ? -7.577 3.336 22.409 1.00 97.00 202 THR A CA 1
ATOM 1554 C C . THR A 1 202 ? -8.850 2.750 21.804 1.00 97.00 202 THR A C 1
ATOM 1556 O O . THR A 1 202 ? -9.875 2.599 22.477 1.00 97.00 202 THR A O 1
ATOM 1559 N N . LEU A 1 203 ? -8.735 2.357 20.542 1.00 97.50 203 LEU A N 1
ATOM 1560 C CA . LEU A 1 203 ? -9.653 1.493 19.818 1.00 97.50 203 LEU A CA 1
ATOM 1561 C C . LEU A 1 203 ? -9.054 0.083 19.801 1.00 97.50 203 LEU A C 1
ATOM 1563 O O . LEU A 1 203 ? -7.898 -0.089 19.423 1.00 97.50 203 LEU A O 1
ATOM 1567 N N . THR A 1 204 ? -9.818 -0.928 20.204 1.00 97.75 204 THR A N 1
ATOM 1568 C CA . THR A 1 204 ? -9.369 -2.329 20.204 1.00 97.75 204 THR A CA 1
ATOM 1569 C C . THR A 1 204 ? -10.210 -3.141 19.230 1.00 97.75 204 THR A C 1
ATOM 1571 O O . THR A 1 204 ? -11.433 -3.011 19.216 1.00 97.75 204 THR A O 1
ATOM 1574 N N . ALA A 1 205 ? -9.557 -3.974 18.424 1.00 97.94 205 ALA A N 1
ATOM 1575 C CA . ALA A 1 205 ? -10.198 -4.938 17.538 1.00 97.94 205 ALA A CA 1
ATOM 1576 C C . ALA A 1 205 ? -10.114 -6.342 18.136 1.00 97.94 205 ALA A C 1
ATOM 1578 O O . ALA A 1 205 ? -9.072 -6.729 18.673 1.00 97.94 205 ALA A O 1
ATOM 1579 N N . TYR A 1 206 ? -11.185 -7.113 17.987 1.00 97.75 206 TYR A N 1
ATOM 1580 C CA . TYR A 1 206 ? -11.316 -8.459 18.526 1.00 97.75 206 TYR A CA 1
ATOM 1581 C C . TYR A 1 206 ? -11.701 -9.451 17.433 1.00 97.75 206 TYR A C 1
ATOM 1583 O O . TYR A 1 206 ? -12.544 -9.146 16.590 1.00 97.75 206 TYR A O 1
ATOM 1591 N N . VAL A 1 207 ? -11.121 -10.648 17.494 1.00 97.44 207 VAL A N 1
ATOM 1592 C CA . VAL A 1 207 ? -11.518 -11.822 16.706 1.00 97.44 207 VAL A CA 1
ATOM 1593 C C . VAL A 1 207 ? -11.818 -12.937 17.697 1.00 97.44 207 VAL A C 1
ATOM 1595 O O . VAL A 1 207 ? -10.951 -13.281 18.492 1.00 97.44 207 VAL A O 1
ATOM 1598 N N . GLN A 1 208 ? -13.046 -13.466 17.698 1.00 93.50 208 GLN A N 1
ATOM 1599 C CA . GLN A 1 208 ? -13.471 -14.530 18.628 1.00 93.50 208 GLN A CA 1
ATOM 1600 C C . GLN A 1 208 ? -13.059 -14.255 20.095 1.00 93.50 208 GLN A C 1
ATOM 1602 O O . GLN A 1 208 ? -12.474 -15.107 20.757 1.00 93.50 208 GLN A O 1
ATOM 1607 N N . ASP A 1 209 ? -13.319 -13.036 20.583 1.00 92.12 209 ASP A N 1
ATOM 1608 C CA . ASP A 1 209 ? -12.961 -12.534 21.924 1.00 92.12 209 ASP A CA 1
ATOM 1609 C C . ASP A 1 209 ? -11.464 -12.278 22.197 1.00 92.12 209 ASP A C 1
ATOM 1611 O O . ASP A 1 209 ? -11.112 -11.760 23.258 1.00 92.12 209 ASP A O 1
ATOM 1615 N N . VAL A 1 210 ? -10.569 -12.565 21.249 1.00 95.88 210 VAL A N 1
ATOM 1616 C CA . VAL A 1 210 ? -9.132 -12.287 21.369 1.00 95.88 210 VAL A CA 1
ATOM 1617 C C . VAL A 1 210 ? -8.841 -10.875 20.868 1.00 95.88 210 VAL A C 1
ATOM 1619 O O . VAL A 1 210 ? -9.161 -10.538 19.730 1.00 95.88 210 VAL A O 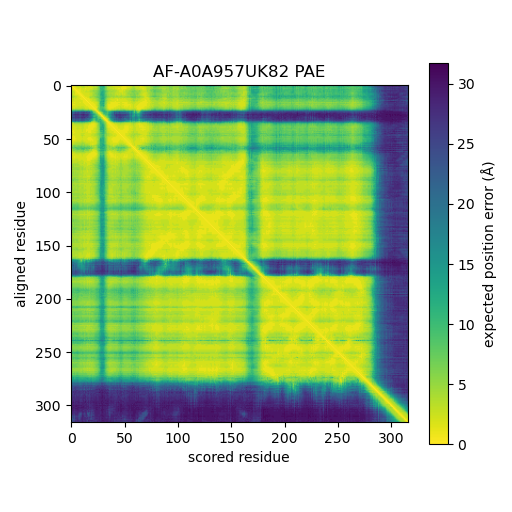1
ATOM 1622 N N . ALA A 1 211 ? -8.194 -10.040 21.688 1.00 96.62 211 ALA A N 1
ATOM 1623 C CA . ALA A 1 211 ? -7.731 -8.721 21.256 1.00 96.62 211 ALA A CA 1
ATOM 1624 C C . ALA A 1 211 ? -6.624 -8.869 20.199 1.00 96.62 211 ALA A C 1
ATOM 1626 O O . ALA A 1 211 ? -5.516 -9.313 20.506 1.00 96.62 211 ALA A O 1
ATOM 1627 N N . CYS A 1 212 ? -6.911 -8.490 18.959 1.00 97.44 212 CYS A N 1
ATOM 1628 C CA . CYS A 1 212 ? -6.058 -8.745 17.797 1.00 97.44 212 CYS A CA 1
ATOM 1629 C C . CYS A 1 212 ? -5.489 -7.489 17.149 1.00 97.44 212 CYS A C 1
ATOM 1631 O O . CYS A 1 212 ? -4.636 -7.587 16.275 1.00 97.44 212 CYS A O 1
ATOM 1633 N N . GLY A 1 213 ? -5.913 -6.314 17.599 1.00 96.94 213 GLY A N 1
ATOM 1634 C CA . GLY A 1 213 ? -5.387 -5.045 17.125 1.00 96.94 213 GLY A CA 1
ATOM 1635 C C . GLY A 1 213 ? -5.660 -3.935 18.120 1.00 96.94 213 GLY A C 1
ATOM 1636 O O . GLY A 1 213 ? -6.662 -3.973 18.836 1.00 96.94 213 GLY A O 1
ATOM 1637 N N . GLN A 1 214 ? -4.775 -2.946 18.145 1.00 97.00 214 GLN A N 1
ATOM 1638 C CA . GLN A 1 214 ? -4.993 -1.687 18.843 1.00 97.00 214 GLN A CA 1
ATOM 1639 C C . GLN A 1 214 ? -4.691 -0.540 17.885 1.00 97.00 214 GLN A C 1
ATOM 1641 O O . GLN A 1 214 ? -3.732 -0.587 17.118 1.00 97.00 214 GLN A O 1
ATOM 1646 N N . GLY A 1 215 ? -5.548 0.468 17.919 1.00 96.38 215 GLY A N 1
ATOM 1647 C CA . GLY A 1 215 ? -5.387 1.732 17.222 1.00 96.38 215 GLY A CA 1
ATOM 1648 C C . GLY A 1 215 ? -5.770 2.876 18.147 1.00 96.38 215 GLY A C 1
ATOM 1649 O O . GLY A 1 215 ? -6.207 2.667 19.282 1.00 96.38 215 GLY A O 1
ATOM 1650 N N . GLU A 1 216 ? -5.632 4.095 17.655 1.00 97.06 216 GLU A N 1
ATOM 1651 C CA . GLU A 1 216 ? -5.961 5.297 18.414 1.00 97.06 216 GLU A CA 1
ATOM 1652 C C . GLU A 1 216 ? -6.913 6.186 17.621 1.00 97.06 216 GLU A C 1
ATOM 1654 O O . GLU A 1 216 ? -6.850 6.258 16.390 1.00 97.06 216 GLU A O 1
ATOM 1659 N N . LEU A 1 217 ? -7.794 6.880 18.343 1.00 97.88 217 LEU A N 1
ATOM 1660 C CA . LEU A 1 217 ? -8.591 7.956 17.770 1.00 97.88 217 LEU A CA 1
ATOM 1661 C C . LEU A 1 217 ? -7.740 9.215 17.591 1.00 97.88 217 LEU A C 1
ATOM 1663 O O . LEU A 1 217 ? -6.994 9.620 18.486 1.00 97.88 217 LEU A O 1
ATOM 1667 N N . TYR A 1 218 ? -7.922 9.890 16.463 1.00 97.50 218 TYR A N 1
ATOM 1668 C CA . TYR A 1 218 ? -7.302 11.178 16.168 1.00 97.50 218 TYR A CA 1
ATOM 1669 C C . TYR A 1 218 ? -8.296 12.118 15.478 1.00 97.50 218 TYR A C 1
ATOM 1671 O O . TYR A 1 218 ? -9.379 11.709 15.058 1.00 97.50 218 TYR A O 1
ATOM 1679 N N . LEU A 1 219 ? -7.940 13.403 15.396 1.00 97.56 219 LEU A N 1
ATOM 1680 C CA . LEU A 1 219 ? -8.721 14.405 14.673 1.00 97.56 219 LEU A CA 1
ATOM 1681 C C . LEU A 1 219 ? -8.169 14.588 13.261 1.00 97.56 219 LEU A C 1
ATOM 1683 O O . LEU A 1 219 ? -6.984 14.866 13.085 1.00 97.56 219 LEU A O 1
ATOM 1687 N N . LEU A 1 220 ? -9.054 14.493 12.277 1.00 97.38 220 LEU A N 1
ATOM 1688 C CA . LEU A 1 220 ? -8.788 14.728 10.866 1.00 97.38 220 LEU A CA 1
ATOM 1689 C C . LEU A 1 220 ? -9.809 15.747 10.357 1.00 97.38 220 LEU A C 1
ATOM 1691 O O . LEU A 1 220 ? -11.003 15.470 10.364 1.00 97.38 220 LEU A O 1
ATOM 1695 N N . GLU A 1 221 ? -9.361 16.955 10.005 1.00 95.25 221 GLU A N 1
ATOM 1696 C CA . GLU A 1 221 ? -10.243 18.061 9.578 1.00 95.25 221 GLU A CA 1
ATOM 1697 C C . GLU A 1 221 ? -11.443 18.317 10.519 1.00 95.25 221 GLU A C 1
ATOM 1699 O O . GLU A 1 221 ? -12.575 18.527 10.091 1.00 95.25 221 GLU A O 1
ATOM 1704 N N . ASN A 1 222 ? -11.195 18.318 11.835 1.00 95.31 222 ASN A N 1
ATOM 1705 C CA . ASN A 1 222 ? -12.209 18.454 12.895 1.00 95.31 222 ASN A CA 1
ATOM 1706 C C . ASN A 1 222 ? -13.237 17.308 12.977 1.00 95.31 222 ASN A C 1
ATOM 1708 O O . ASN A 1 222 ? -14.248 17.447 13.667 1.00 95.31 222 ASN A O 1
ATOM 1712 N N . GLN A 1 223 ? -12.983 16.173 12.328 1.00 96.81 223 GLN A N 1
ATOM 1713 C CA . GLN A 1 223 ? -13.755 14.943 12.481 1.00 96.81 223 GLN A CA 1
ATOM 1714 C C . GLN A 1 223 ? -12.918 13.882 13.197 1.00 96.81 223 GLN A C 1
ATOM 1716 O O . GLN A 1 223 ? -11.705 13.801 13.010 1.00 96.81 223 GLN A O 1
ATOM 1721 N N . TRP A 1 224 ? -13.558 13.071 14.039 1.00 98.06 224 TRP A N 1
ATOM 1722 C CA . TRP A 1 224 ? -12.887 11.926 14.648 1.00 98.06 224 TRP A CA 1
ATOM 1723 C C . TRP A 1 224 ? -12.650 10.848 13.596 1.00 98.06 224 TRP A C 1
ATOM 1725 O O . TRP A 1 224 ? -13.539 10.525 12.806 1.00 98.06 224 TRP A O 1
ATOM 1735 N N . ALA A 1 225 ? -11.445 10.299 13.599 1.00 98.31 225 ALA A N 1
ATOM 1736 C CA . ALA A 1 225 ? -11.007 9.259 12.689 1.00 98.31 225 ALA A CA 1
ATOM 1737 C C . ALA A 1 225 ? -10.149 8.235 13.431 1.00 98.31 225 ALA A C 1
ATOM 1739 O O . ALA A 1 225 ? -9.713 8.463 14.563 1.00 98.31 225 ALA A O 1
ATOM 1740 N N . TYR A 1 226 ? -9.920 7.101 12.779 1.00 98.44 226 TYR A N 1
ATOM 1741 C CA . TYR A 1 226 ? -9.080 6.036 13.302 1.00 98.44 226 TYR A CA 1
ATOM 1742 C C . TYR A 1 226 ? -8.356 5.295 12.172 1.00 98.44 226 TYR A C 1
ATOM 1744 O O . TYR A 1 226 ? -8.793 5.289 11.018 1.00 98.44 226 TYR A O 1
ATOM 1752 N N . LYS A 1 227 ? -7.268 4.626 12.555 1.00 98.00 227 LYS A N 1
ATOM 1753 C CA . LYS A 1 227 ? -6.569 3.580 11.803 1.00 98.00 227 LYS A CA 1
ATOM 1754 C C . LYS A 1 227 ? -6.295 2.447 12.785 1.00 98.00 227 LYS A C 1
ATOM 1756 O O . LYS A 1 227 ? -5.814 2.702 13.889 1.00 98.00 227 LYS A O 1
ATOM 1761 N N . ILE A 1 228 ? -6.599 1.214 12.405 1.00 98.19 228 ILE A N 1
ATOM 1762 C CA . ILE A 1 228 ? -6.317 0.034 13.224 1.00 98.19 228 ILE A CA 1
ATOM 1763 C C . ILE A 1 228 ? -5.875 -1.129 12.344 1.00 98.19 228 ILE A C 1
ATOM 1765 O O . ILE A 1 228 ? -6.468 -1.396 11.302 1.00 98.19 228 ILE A O 1
ATOM 1769 N N . GLN A 1 229 ? -4.826 -1.818 12.782 1.00 98.06 229 GLN A N 1
ATOM 1770 C CA . GLN A 1 229 ? -4.334 -3.044 12.165 1.00 98.06 229 GLN A CA 1
ATOM 1771 C C . GLN A 1 229 ? -4.718 -4.236 13.037 1.00 98.06 229 GLN A C 1
ATOM 1773 O O . GLN A 1 229 ? -4.509 -4.211 14.251 1.00 98.06 229 GLN A O 1
ATOM 1778 N N . VAL A 1 230 ? -5.283 -5.269 12.420 1.00 97.88 230 VAL A N 1
ATOM 1779 C CA . VAL A 1 230 ? -5.739 -6.496 13.077 1.00 97.88 230 VAL A CA 1
ATOM 1780 C C . VAL A 1 230 ? -4.847 -7.639 12.629 1.00 97.88 230 VAL A C 1
ATOM 1782 O O . VAL A 1 230 ? -4.842 -8.007 11.454 1.00 97.88 230 VAL A O 1
ATOM 1785 N N . ALA A 1 231 ? -4.093 -8.187 13.576 1.00 97.06 231 ALA A N 1
ATOM 1786 C CA . ALA A 1 231 ? -3.099 -9.214 13.329 1.00 97.06 231 ALA A CA 1
ATOM 1787 C C . ALA A 1 231 ? -3.698 -10.440 12.625 1.00 97.06 231 ALA A C 1
ATOM 1789 O O . ALA A 1 231 ? -4.837 -10.833 12.894 1.00 97.06 231 ALA A O 1
ATOM 1790 N N . ALA A 1 232 ? -2.906 -11.059 11.755 1.00 95.94 232 ALA A N 1
ATOM 1791 C CA . ALA A 1 232 ? -3.222 -12.357 11.180 1.00 95.94 232 ALA A CA 1
ATOM 1792 C C . ALA A 1 232 ? -3.023 -13.476 12.219 1.00 95.94 232 ALA A C 1
ATOM 1794 O O . ALA A 1 232 ? -2.187 -13.362 13.122 1.00 95.94 232 ALA A O 1
ATOM 1795 N N . ALA A 1 233 ? -3.713 -14.605 12.054 1.00 94.44 233 ALA A N 1
ATOM 1796 C CA . ALA A 1 233 ? -3.579 -15.777 12.928 1.00 94.44 233 ALA A CA 1
ATOM 1797 C C . ALA A 1 233 ? -2.126 -16.284 13.055 1.00 94.44 233 ALA A C 1
ATOM 1799 O O . ALA A 1 233 ? -1.718 -16.764 14.113 1.00 94.44 233 ALA A O 1
ATOM 1800 N N . VAL A 1 234 ? -1.328 -16.147 11.987 1.00 91.12 234 VAL A N 1
ATOM 1801 C CA . VAL A 1 234 ? 0.098 -16.529 11.966 1.00 91.12 234 VAL A CA 1
ATOM 1802 C C . VAL A 1 234 ? 0.982 -15.602 12.803 1.00 91.12 234 VAL A C 1
ATOM 1804 O O . VAL A 1 234 ? 2.032 -16.023 13.276 1.00 91.12 234 VAL A O 1
ATOM 1807 N N . GLN A 1 235 ? 0.556 -14.355 13.011 1.00 90.56 235 GLN A N 1
ATOM 1808 C CA . GLN A 1 235 ? 1.257 -13.381 13.850 1.00 90.56 235 GLN A CA 1
ATOM 1809 C C . GLN A 1 235 ? 0.864 -13.539 15.320 1.00 90.56 235 GLN A C 1
ATOM 1811 O O . GLN A 1 235 ? 1.693 -13.411 16.219 1.00 90.56 235 GLN A O 1
ATOM 1816 N N . LYS A 1 236 ? -0.422 -13.805 15.567 1.00 92.56 236 LYS A N 1
ATOM 1817 C CA . LYS A 1 236 ? -0.982 -13.992 16.900 1.00 92.56 236 LYS A CA 1
ATOM 1818 C C . LYS A 1 236 ? -2.073 -15.053 16.847 1.00 92.56 236 LYS A C 1
ATOM 1820 O O . LYS A 1 236 ? -3.105 -14.864 16.211 1.00 92.56 236 LYS A O 1
ATOM 1825 N N . ASN A 1 237 ? -1.844 -16.166 17.541 1.00 93.31 237 ASN A N 1
ATOM 1826 C CA . ASN A 1 237 ? -2.795 -17.271 17.573 1.00 93.31 237 ASN A CA 1
ATOM 1827 C C . ASN A 1 237 ? -4.170 -16.798 18.085 1.00 93.31 237 ASN A C 1
ATOM 1829 O O . ASN A 1 237 ? -4.242 -16.078 19.082 1.00 93.31 237 ASN A O 1
ATOM 1833 N N . GLY A 1 238 ? -5.240 -17.209 17.403 1.00 92.75 238 GLY A N 1
ATOM 1834 C CA . GLY A 1 238 ? -6.609 -16.750 17.668 1.00 92.75 238 GLY A CA 1
ATOM 1835 C C . GLY A 1 238 ? -6.990 -15.424 16.999 1.00 92.75 238 GLY A C 1
ATOM 1836 O O . GLY A 1 238 ? -8.115 -14.974 17.180 1.00 92.75 238 GLY A O 1
ATOM 1837 N N . CYS A 1 239 ? -6.084 -14.808 16.234 1.00 95.50 239 CYS A N 1
ATOM 1838 C CA . CYS A 1 239 ? -6.403 -13.645 15.409 1.00 95.50 239 CYS A CA 1
ATOM 1839 C C . CYS A 1 239 ? -6.837 -14.011 13.992 1.00 95.50 239 CYS A C 1
ATOM 1841 O O . CYS A 1 239 ? -7.109 -15.173 13.707 1.00 95.50 239 CYS A O 1
ATOM 1843 N N . GLY A 1 240 ? -7.002 -13.004 13.134 1.00 92.25 240 GLY A N 1
ATOM 1844 C CA . GLY A 1 240 ? -7.841 -13.126 11.950 1.00 92.25 240 GLY A CA 1
ATOM 1845 C C . GLY A 1 240 ? -7.245 -13.975 10.834 1.00 92.25 240 GLY A C 1
ATOM 1846 O O . GLY A 1 240 ? -6.047 -13.924 10.547 1.00 92.25 240 GLY A O 1
ATOM 1847 N N . ALA A 1 241 ? -8.115 -14.736 10.187 1.00 93.94 241 ALA A N 1
ATOM 1848 C CA . ALA A 1 241 ? -7.933 -15.309 8.866 1.00 93.94 241 ALA A CA 1
ATOM 1849 C C . ALA A 1 241 ? -8.991 -14.734 7.901 1.00 93.94 241 ALA A C 1
ATOM 1851 O O . ALA A 1 241 ? -10.012 -14.208 8.356 1.00 93.94 241 ALA A O 1
ATOM 1852 N N . PRO A 1 242 ? -8.791 -14.834 6.571 1.00 92.62 242 PRO A N 1
ATOM 1853 C CA . PRO A 1 242 ? -9.760 -14.346 5.592 1.00 92.62 242 PRO A CA 1
ATOM 1854 C C . PRO A 1 242 ? -11.188 -14.833 5.871 1.00 92.62 242 PRO A C 1
ATOM 1856 O O . PRO A 1 242 ? -11.457 -16.035 5.865 1.00 92.62 242 PRO A O 1
ATOM 1859 N N . GLY A 1 243 ? -12.104 -13.886 6.090 1.00 93.25 243 GLY A N 1
ATOM 1860 C CA . GLY A 1 243 ? -13.517 -14.155 6.371 1.00 93.25 243 GLY A CA 1
ATOM 1861 C C . GLY A 1 243 ? -13.889 -14.305 7.851 1.00 93.25 243 GLY A C 1
ATOM 1862 O O . GLY A 1 243 ? -15.075 -14.456 8.146 1.00 93.25 243 GLY A O 1
ATOM 1863 N N . ASP A 1 244 ? -12.936 -14.232 8.782 1.00 97.31 244 ASP A N 1
ATOM 1864 C CA . ASP A 1 244 ? -13.260 -14.148 10.208 1.00 97.31 244 ASP A CA 1
ATOM 1865 C C . ASP A 1 244 ? -13.956 -12.825 10.537 1.00 97.31 244 ASP A C 1
ATOM 1867 O O . ASP A 1 244 ? -13.653 -11.782 9.964 1.00 97.31 244 ASP A O 1
ATOM 1871 N N . MET A 1 245 ? -14.886 -12.848 11.489 1.00 97.69 245 MET A N 1
ATOM 1872 C CA . MET A 1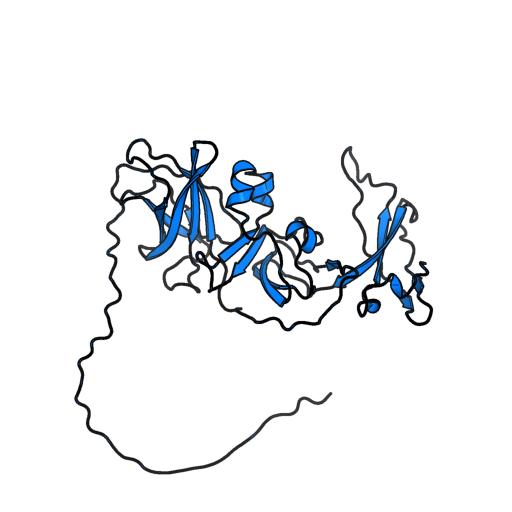 245 ? -15.560 -11.634 11.948 1.00 97.69 245 MET A CA 1
ATOM 1873 C C . MET A 1 245 ? -14.674 -10.861 12.928 1.00 97.69 245 MET A C 1
ATOM 1875 O O . MET A 1 245 ? -14.210 -11.412 13.928 1.00 97.69 245 MET A O 1
ATOM 1879 N N . VAL A 1 246 ? -14.511 -9.566 12.670 1.00 98.25 246 VAL A N 1
ATOM 1880 C CA . VAL A 1 246 ? -13.836 -8.600 13.534 1.00 98.25 246 VAL A CA 1
ATOM 1881 C C . VAL A 1 246 ? -14.879 -7.682 14.167 1.00 98.25 246 VAL A C 1
ATOM 1883 O O . VAL A 1 246 ? -15.700 -7.078 13.471 1.00 98.25 246 VAL A O 1
ATOM 1886 N N . SER A 1 247 ? -14.831 -7.558 15.489 1.00 97.44 247 SER A N 1
ATOM 1887 C CA . SER A 1 247 ? -15.606 -6.582 16.263 1.00 97.44 247 SER A CA 1
ATOM 1888 C C . SER A 1 247 ? -14.689 -5.548 16.907 1.00 97.44 247 SER A C 1
ATOM 1890 O O . SER A 1 247 ? -13.510 -5.822 17.130 1.00 97.44 247 SER A O 1
ATOM 1892 N N . PHE A 1 248 ? -15.222 -4.378 17.261 1.00 97.62 248 PHE A N 1
ATOM 1893 C CA . PHE A 1 248 ? -14.420 -3.284 17.813 1.00 97.62 248 PHE A CA 1
ATOM 1894 C C . PHE A 1 248 ? -14.991 -2.750 19.125 1.00 97.62 248 PHE A C 1
ATOM 1896 O O . PHE A 1 248 ? -16.198 -2.783 19.371 1.00 97.62 248 PHE A O 1
ATOM 1903 N N . GLY A 1 249 ? -14.101 -2.233 19.969 1.00 96.62 249 GLY A N 1
ATOM 1904 C CA . GLY A 1 249 ? -14.449 -1.598 21.231 1.00 96.62 249 GLY A CA 1
ATOM 1905 C C . GLY A 1 249 ? -13.601 -0.362 21.504 1.00 96.62 249 GLY A C 1
ATOM 1906 O O . GLY A 1 249 ? -12.431 -0.296 21.130 1.00 96.62 249 GLY A O 1
ATOM 1907 N N . VAL A 1 250 ? -14.194 0.624 22.170 1.00 96.62 250 VAL A N 1
ATOM 1908 C CA . VAL A 1 250 ? -13.572 1.922 22.458 1.00 96.62 250 VAL A CA 1
ATOM 1909 C C . VAL A 1 250 ? -14.031 2.422 23.822 1.00 96.62 250 VAL A C 1
ATOM 1911 O O . VAL A 1 250 ? -15.224 2.527 24.096 1.00 96.62 250 VAL A O 1
ATOM 1914 N N . GLY A 1 251 ? -13.084 2.675 24.728 1.00 91.06 251 GLY A N 1
ATOM 1915 C CA . GLY A 1 251 ? -13.400 3.115 26.095 1.00 91.06 251 GLY A CA 1
ATOM 1916 C C . GLY A 1 251 ? -14.344 2.186 26.869 1.00 91.06 251 GLY A C 1
ATOM 1917 O O . GLY A 1 251 ? -15.116 2.665 27.693 1.00 91.06 251 GLY A O 1
ATOM 1918 N N . GLY A 1 252 ? -14.325 0.881 26.576 1.00 91.12 252 GLY A N 1
ATOM 1919 C CA . GLY A 1 252 ? -15.218 -0.111 27.188 1.00 91.12 252 GLY A CA 1
ATOM 1920 C C . GLY A 1 252 ? -16.617 -0.210 26.564 1.00 91.12 252 GLY A C 1
ATOM 1921 O O . GLY A 1 252 ? -17.430 -0.998 27.044 1.00 91.12 252 GLY A O 1
ATOM 1922 N N . PHE A 1 253 ? -16.908 0.538 25.499 1.00 94.75 253 PHE A N 1
ATOM 1923 C CA . PHE A 1 253 ? -18.162 0.453 24.744 1.00 94.75 253 PHE A CA 1
ATOM 1924 C C . PHE A 1 253 ? -17.970 -0.315 23.441 1.00 94.75 253 PHE A C 1
ATOM 1926 O O . PHE A 1 253 ? -16.903 -0.242 22.827 1.00 94.75 253 PHE A O 1
ATOM 1933 N N . ALA A 1 254 ? -19.004 -1.041 23.018 1.00 94.50 254 ALA A N 1
ATOM 1934 C CA . ALA A 1 254 ? -19.005 -1.748 21.745 1.00 94.50 254 ALA A CA 1
ATOM 1935 C C . ALA A 1 254 ? -19.260 -0.783 20.579 1.00 94.50 254 ALA A C 1
ATOM 1937 O O . ALA A 1 254 ? -20.141 0.083 20.646 1.00 94.50 254 ALA A O 1
ATOM 1938 N N . VAL A 1 255 ? -18.536 -0.990 19.486 1.00 95.75 255 VAL A N 1
ATOM 1939 C CA . VAL A 1 255 ? -18.850 -0.417 18.174 1.00 95.75 255 VAL A CA 1
ATOM 1940 C C . VAL A 1 255 ? -19.924 -1.286 17.509 1.00 95.75 255 VAL A C 1
ATOM 1942 O O . VAL A 1 255 ? -19.897 -2.510 17.646 1.00 95.75 255 VAL A O 1
ATOM 1945 N N . ALA A 1 256 ? -20.908 -0.664 16.853 1.00 93.62 256 ALA A N 1
ATOM 1946 C CA . ALA A 1 256 ? -22.054 -1.370 16.268 1.00 93.62 256 ALA A CA 1
ATOM 1947 C C . ALA A 1 256 ? -21.641 -2.296 15.119 1.00 93.62 256 ALA A C 1
ATOM 1949 O O . ALA A 1 256 ? -22.243 -3.346 14.888 1.00 93.62 256 ALA A O 1
ATOM 1950 N N . GLU A 1 257 ? -20.648 -1.851 14.361 1.00 95.81 257 GLU A N 1
ATOM 1951 C CA . GLU A 1 257 ? -20.209 -2.475 13.136 1.00 95.81 257 GLU A CA 1
ATOM 1952 C C . GLU A 1 257 ? -19.324 -3.693 13.413 1.00 95.81 257 GLU A C 1
ATOM 1954 O O . GLU A 1 257 ? -18.474 -3.716 14.305 1.00 95.81 257 GLU A O 1
ATOM 1959 N N . THR A 1 258 ? -19.515 -4.711 12.583 1.00 96.00 258 THR A N 1
ATOM 1960 C CA . THR A 1 258 ? -18.624 -5.863 12.488 1.00 96.00 258 THR A CA 1
ATOM 1961 C C . THR A 1 258 ? -18.236 -6.033 11.031 1.00 96.00 258 THR A C 1
ATOM 1963 O O . THR A 1 258 ? -19.038 -5.761 10.134 1.00 96.00 258 THR A O 1
ATOM 1966 N N . VAL A 1 259 ? -16.995 -6.434 10.793 1.00 97.38 259 VAL A N 1
ATOM 1967 C CA . VAL A 1 259 ? -16.411 -6.516 9.449 1.00 97.38 259 VAL A CA 1
ATOM 1968 C C . VAL A 1 259 ? -15.690 -7.836 9.275 1.00 97.38 259 VAL A C 1
ATOM 1970 O O . VAL A 1 259 ? -15.294 -8.463 10.255 1.00 97.38 259 VAL A O 1
ATOM 1973 N N . LEU A 1 260 ? -15.519 -8.264 8.030 1.00 97.94 260 LEU A N 1
ATOM 1974 C CA . LEU A 1 260 ? -14.712 -9.437 7.734 1.00 97.94 260 LEU A CA 1
ATOM 1975 C C . LEU A 1 260 ? -13.232 -9.058 7.760 1.00 97.94 260 LEU A C 1
ATOM 1977 O O . LEU A 1 260 ? -12.828 -8.015 7.241 1.00 97.94 260 LEU A O 1
ATOM 1981 N N . TRP A 1 261 ? -12.421 -9.923 8.352 1.00 97.94 261 TRP A N 1
ATOM 1982 C CA . TRP A 1 261 ? -10.978 -9.838 8.260 1.00 97.94 261 TRP A CA 1
ATOM 1983 C C . TRP A 1 261 ? -10.568 -10.124 6.813 1.00 97.94 261 TRP A C 1
ATOM 1985 O O . TRP A 1 261 ? -10.859 -11.194 6.272 1.00 97.94 261 TRP A O 1
ATOM 1995 N N . ASP A 1 262 ? -9.929 -9.140 6.188 1.00 97.00 262 ASP A N 1
ATOM 1996 C CA . ASP A 1 262 ? -9.359 -9.215 4.844 1.00 97.00 262 ASP A CA 1
ATOM 1997 C C . ASP A 1 262 ? -8.161 -8.260 4.789 1.00 97.00 262 ASP A C 1
ATOM 1999 O O . ASP A 1 262 ? -8.277 -7.073 5.111 1.00 97.00 262 ASP A O 1
ATOM 2003 N N . ASP A 1 263 ? -6.997 -8.801 4.453 1.00 96.75 263 ASP A N 1
ATOM 2004 C CA . ASP A 1 263 ? -5.722 -8.096 4.427 1.00 96.75 263 ASP A CA 1
ATOM 2005 C C . ASP A 1 263 ? -5.328 -7.619 3.027 1.00 96.75 263 ASP A C 1
ATOM 2007 O O . ASP A 1 263 ? -4.366 -6.862 2.896 1.00 96.75 263 ASP A O 1
ATOM 2011 N N . ASN A 1 264 ? -6.085 -7.970 1.983 1.00 97.25 264 ASN A N 1
ATOM 2012 C CA . ASN A 1 264 ? -5.701 -7.663 0.606 1.00 97.25 264 ASN A CA 1
ATOM 2013 C C . ASN A 1 264 ? -5.588 -6.155 0.304 1.00 97.25 264 ASN A C 1
ATOM 2015 O O . ASN A 1 264 ? -4.925 -5.781 -0.668 1.00 97.25 264 ASN A O 1
ATOM 2019 N N . ARG A 1 265 ? -6.214 -5.289 1.112 1.00 97.25 265 ARG A N 1
ATOM 2020 C CA . ARG A 1 265 ? -6.176 -3.826 0.998 1.00 97.25 265 ARG A CA 1
ATOM 2021 C C . ARG A 1 265 ? -6.597 -3.135 2.298 1.00 97.25 265 ARG A C 1
ATOM 2023 O O . ARG A 1 265 ? -7.105 -3.776 3.216 1.00 97.25 265 ARG A O 1
ATOM 2030 N N . ALA A 1 266 ? -6.427 -1.816 2.372 1.00 98.31 266 ALA A N 1
ATOM 2031 C CA . ALA A 1 266 ? -7.007 -1.019 3.447 1.00 98.31 266 ALA A CA 1
ATOM 2032 C C . ALA A 1 266 ? -8.532 -0.931 3.276 1.00 98.31 266 ALA A C 1
ATOM 2034 O O . ALA A 1 266 ? -9.028 -0.566 2.207 1.00 98.31 266 ALA A O 1
ATOM 2035 N N . GLN A 1 267 ? -9.282 -1.214 4.337 1.00 98.31 267 GLN A N 1
ATOM 2036 C CA . GLN A 1 267 ? -10.740 -1.214 4.321 1.00 98.31 267 GLN A CA 1
ATOM 2037 C C . GLN A 1 267 ? -11.301 0.059 4.960 1.00 98.31 267 GLN A C 1
ATOM 2039 O O . GLN A 1 267 ? -11.053 0.341 6.136 1.00 98.31 267 GLN A O 1
ATOM 2044 N N . PHE A 1 268 ? -12.086 0.816 4.191 1.00 98.38 268 PHE A N 1
ATOM 2045 C CA . PHE A 1 268 ? -12.818 1.964 4.716 1.00 98.38 268 PHE A CA 1
ATOM 2046 C C . PHE A 1 268 ? -14.073 1.509 5.460 1.00 98.38 268 PHE A C 1
ATOM 2048 O O . PHE A 1 268 ? -14.952 0.875 4.878 1.00 98.38 268 PHE A O 1
ATOM 2055 N N . GLN A 1 269 ? -14.181 1.883 6.730 1.00 98.25 269 GLN A N 1
ATOM 2056 C CA . GLN A 1 269 ? -15.265 1.469 7.600 1.00 98.25 269 GLN A CA 1
ATOM 2057 C C . GLN A 1 269 ? -15.679 2.610 8.548 1.00 98.25 269 GLN A C 1
ATOM 2059 O O . GLN A 1 269 ? -14.956 2.949 9.484 1.00 98.25 269 GLN A O 1
ATOM 2064 N N . PRO A 1 270 ? -16.856 3.223 8.358 1.00 97.69 270 PRO A N 1
ATOM 2065 C CA . PRO A 1 270 ? -17.433 4.117 9.356 1.00 97.69 270 PRO A CA 1
ATOM 2066 C C . PRO A 1 270 ? -17.760 3.348 10.637 1.00 97.69 270 PRO A C 1
ATOM 2068 O O . PRO A 1 270 ? -18.309 2.245 10.559 1.00 97.69 270 PRO A O 1
ATOM 2071 N N . PHE A 1 271 ? -17.442 3.933 11.792 1.00 97.25 271 PHE A N 1
ATOM 2072 C CA . PHE A 1 271 ? -17.770 3.363 13.099 1.00 97.25 271 PHE A CA 1
ATOM 2073 C C . PHE A 1 271 ? -18.716 4.241 13.897 1.00 97.25 271 PHE A C 1
ATOM 2075 O O . PHE A 1 271 ? -18.530 5.456 13.967 1.00 97.25 271 PHE A O 1
ATOM 2082 N N . THR A 1 272 ? -19.666 3.589 14.564 1.00 96.50 272 THR A N 1
ATOM 2083 C CA . THR A 1 272 ? -20.631 4.210 15.466 1.00 96.50 272 THR A CA 1
ATOM 2084 C C . THR A 1 272 ? -20.616 3.485 16.807 1.00 96.50 272 THR A C 1
ATOM 2086 O O . THR A 1 272 ? -20.818 2.271 16.886 1.00 96.50 272 THR A O 1
ATOM 2089 N N . VAL A 1 273 ? -20.401 4.220 17.896 1.00 93.88 273 VAL A N 1
ATOM 2090 C CA . VAL A 1 273 ? -20.446 3.636 19.245 1.00 93.88 273 VAL A CA 1
ATOM 2091 C C . VAL A 1 273 ? -21.887 3.345 19.655 1.00 93.88 273 VAL A C 1
ATOM 2093 O O . VAL A 1 273 ? -22.782 4.169 19.469 1.00 93.88 273 VAL A O 1
ATOM 2096 N N . THR A 1 274 ? -22.112 2.187 20.273 1.00 92.00 274 THR A N 1
ATOM 2097 C CA . THR A 1 274 ? -23.398 1.841 20.889 1.00 92.00 274 THR A CA 1
ATOM 2098 C C . THR A 1 274 ? -23.346 2.018 22.401 1.00 92.00 274 THR A C 1
ATOM 2100 O O . THR A 1 274 ? -22.293 1.909 23.024 1.00 92.00 274 THR A O 1
ATOM 2103 N N . SER A 1 275 ? -24.501 2.243 23.029 1.00 89.50 275 SER A N 1
ATOM 2104 C CA . SER A 1 275 ? -24.615 2.273 24.495 1.00 89.50 275 SER A CA 1
ATOM 2105 C C . SER A 1 275 ? -24.420 0.901 25.152 1.00 89.50 275 SER A C 1
ATOM 2107 O O . SER A 1 275 ? -24.405 0.807 26.380 1.00 89.50 275 SER A O 1
ATOM 2109 N N . THR A 1 276 ? -24.277 -0.159 24.356 1.00 88.31 276 THR A N 1
ATOM 2110 C CA . THR A 1 276 ? -23.975 -1.502 24.838 1.00 88.31 276 THR A CA 1
ATOM 2111 C C . THR A 1 276 ? -22.528 -1.527 25.337 1.00 88.31 276 THR A C 1
ATOM 2113 O O . THR A 1 276 ? -21.616 -1.198 24.570 1.00 88.31 276 THR A O 1
ATOM 2116 N N . PRO A 1 277 ? -22.277 -1.923 26.598 1.00 84.06 277 PRO A N 1
ATOM 2117 C CA . PRO A 1 277 ? -20.921 -2.206 27.046 1.00 84.06 277 PRO A CA 1
ATOM 2118 C C . PRO A 1 277 ? -20.282 -3.226 26.105 1.00 84.06 277 PRO A C 1
ATOM 2120 O O . PRO A 1 277 ? -20.954 -4.168 25.677 1.00 84.06 277 PRO A O 1
ATOM 2123 N N . ALA A 1 278 ? -18.998 -3.055 25.793 1.00 80.81 278 ALA A N 1
ATOM 2124 C CA . ALA A 1 278 ? -18.250 -4.118 25.138 1.00 80.81 278 ALA A CA 1
ATOM 2125 C C . ALA A 1 278 ? -18.421 -5.392 25.975 1.00 80.81 278 ALA A C 1
ATOM 2127 O O . ALA A 1 278 ? -18.393 -5.326 27.212 1.00 80.81 278 ALA A O 1
ATOM 2128 N N . ALA A 1 279 ? -18.658 -6.532 25.317 1.00 77.50 279 ALA A N 1
ATOM 2129 C CA . ALA A 1 279 ? -18.662 -7.808 26.015 1.00 77.50 279 ALA A CA 1
ATOM 2130 C C . ALA A 1 279 ? -17.387 -7.862 26.863 1.00 77.50 279 ALA A C 1
ATOM 2132 O O . ALA A 1 279 ? -16.322 -7.453 26.399 1.00 77.50 279 ALA A O 1
ATOM 2133 N N . SER A 1 280 ? -17.500 -8.254 28.134 1.00 67.06 280 SER A N 1
ATOM 2134 C CA . SER A 1 280 ? -16.339 -8.299 29.016 1.00 67.06 280 SER A CA 1
ATOM 2135 C C . SER A 1 280 ? -15.410 -9.406 28.522 1.00 67.06 280 SER A C 1
ATOM 2137 O O . SER A 1 280 ? -15.507 -10.551 28.967 1.00 67.06 280 SER A O 1
ATOM 2139 N N . HIS A 1 281 ? -14.541 -9.078 27.573 1.00 64.19 281 HIS A N 1
ATOM 2140 C CA . HIS A 1 281 ? -13.442 -9.931 27.177 1.00 64.19 281 HIS A CA 1
ATOM 2141 C C . HIS A 1 281 ? -12.547 -9.980 28.406 1.00 64.19 281 HIS A C 1
ATOM 2143 O O . HIS A 1 281 ? -12.006 -8.967 28.854 1.00 64.19 281 HIS A O 1
ATOM 2149 N N . THR A 1 282 ? -12.532 -11.135 29.063 1.00 56.22 282 THR A N 1
ATOM 21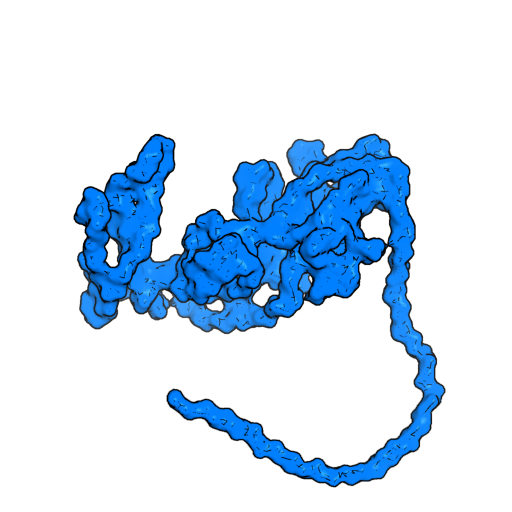50 C CA . THR A 1 282 ? -11.662 -11.338 30.210 1.00 56.22 282 THR A CA 1
ATOM 2151 C C . THR A 1 282 ? -10.255 -11.298 29.646 1.00 56.22 282 THR A C 1
ATOM 2153 O O . THR A 1 282 ? -9.828 -12.255 29.009 1.00 56.22 282 THR A O 1
ATOM 2156 N N . ASP A 1 283 ? -9.556 -10.179 29.847 1.00 50.56 283 ASP A N 1
ATOM 2157 C CA . ASP A 1 283 ? -8.105 -10.109 29.713 1.00 50.56 283 ASP A CA 1
ATOM 2158 C C . ASP A 1 283 ? -7.538 -11.116 30.720 1.00 50.56 283 ASP A C 1
ATOM 2160 O O . ASP A 1 283 ? -7.236 -10.801 31.875 1.00 50.56 283 ASP A O 1
ATOM 2164 N N . GLN A 1 284 ? -7.475 -12.387 30.322 1.00 46.69 284 GLN A N 1
ATOM 2165 C CA . GLN A 1 284 ? -6.675 -13.374 31.012 1.00 46.69 284 GLN A CA 1
ATOM 2166 C C . GLN A 1 284 ? -5.235 -12.943 30.785 1.00 46.69 284 GLN A C 1
ATOM 2168 O O . GLN A 1 284 ? -4.612 -13.278 29.779 1.00 46.69 284 GLN A O 1
ATOM 2173 N N . ALA A 1 285 ? -4.727 -12.148 31.728 1.00 40.31 285 ALA A N 1
ATOM 2174 C CA . ALA A 1 285 ? -3.309 -11.886 31.851 1.00 40.31 285 ALA A CA 1
ATOM 2175 C C . ALA A 1 285 ? -2.569 -13.229 31.717 1.00 40.31 285 ALA A C 1
ATOM 2177 O O . ALA A 1 285 ? -3.010 -14.212 32.327 1.00 40.31 285 ALA A O 1
ATOM 2178 N N . PRO A 1 286 ? -1.491 -13.304 30.916 1.00 42.91 286 PRO A N 1
ATOM 2179 C CA . PRO A 1 286 ? -0.753 -14.542 30.738 1.00 42.91 286 PRO A CA 1
ATOM 2180 C C . PRO A 1 286 ? -0.371 -15.072 32.115 1.00 42.91 286 PRO A C 1
ATOM 2182 O O . PRO A 1 286 ? 0.316 -14.398 32.885 1.00 42.91 286 PRO A O 1
ATOM 2185 N N . ILE A 1 287 ? -0.884 -16.258 32.441 1.00 46.31 287 ILE A N 1
ATOM 2186 C CA . ILE A 1 287 ? -0.547 -16.964 33.669 1.00 46.31 287 ILE A CA 1
ATOM 2187 C C . ILE A 1 287 ? 0.965 -17.164 33.600 1.00 46.31 287 ILE A C 1
ATOM 2189 O O . ILE A 1 287 ? 1.457 -17.894 32.738 1.00 46.31 287 ILE A O 1
ATOM 2193 N N . GLY A 1 288 ? 1.706 -16.431 34.435 1.00 43.53 288 GLY A N 1
ATOM 2194 C CA . GLY A 1 288 ? 3.156 -16.555 34.514 1.00 43.53 288 GLY A CA 1
ATOM 2195 C C . GLY A 1 288 ? 3.540 -18.018 34.751 1.00 43.53 288 GLY A C 1
ATOM 2196 O O . GLY A 1 288 ? 2.747 -18.763 35.335 1.00 43.53 288 GLY A O 1
ATOM 2197 N N . PRO A 1 289 ? 4.722 -18.464 34.293 1.00 54.22 289 PRO A N 1
ATOM 2198 C CA . PRO A 1 289 ? 5.157 -19.828 34.538 1.00 54.22 289 PRO A CA 1
ATOM 2199 C C . PRO A 1 289 ? 5.148 -20.062 36.050 1.00 54.22 289 PRO A C 1
ATOM 2201 O O . PRO A 1 289 ? 5.877 -19.397 36.787 1.00 54.22 289 PRO A O 1
ATOM 2204 N N . ASN A 1 290 ? 4.280 -20.968 36.506 1.00 48.06 290 ASN A N 1
ATOM 2205 C CA . ASN A 1 290 ? 4.273 -21.428 37.885 1.00 48.06 290 ASN A CA 1
ATOM 2206 C C . ASN A 1 290 ? 5.657 -22.008 38.180 1.00 48.06 290 ASN A C 1
ATOM 2208 O O . ASN A 1 290 ? 6.014 -23.088 37.714 1.00 48.06 290 ASN A O 1
ATOM 2212 N N . ALA A 1 291 ? 6.440 -21.243 38.930 1.00 52.47 291 ALA A N 1
ATOM 2213 C CA . ALA A 1 291 ? 7.632 -21.709 39.598 1.00 52.47 291 ALA A CA 1
ATOM 2214 C C . ALA A 1 291 ? 7.188 -22.514 40.822 1.00 52.47 291 ALA A C 1
ATOM 2216 O O . ALA A 1 291 ? 7.129 -21.964 41.914 1.00 52.47 291 ALA A O 1
ATOM 2217 N N . ASP A 1 292 ? 6.813 -23.777 40.622 1.00 54.69 292 ASP A N 1
ATOM 2218 C CA . ASP A 1 292 ? 6.826 -24.778 41.692 1.00 54.69 292 ASP A CA 1
ATOM 2219 C C . ASP A 1 292 ? 6.678 -26.186 41.097 1.00 54.69 292 ASP A C 1
ATOM 2221 O O . ASP A 1 292 ? 5.569 -26.657 40.863 1.00 54.69 292 ASP A O 1
ATOM 2225 N N . ASP A 1 293 ? 7.806 -26.835 40.793 1.00 48.19 293 ASP A N 1
ATOM 2226 C CA . ASP A 1 293 ? 7.917 -28.292 40.940 1.00 48.19 293 ASP A CA 1
ATOM 2227 C C . ASP A 1 293 ? 9.397 -28.690 41.063 1.00 48.19 293 ASP A C 1
ATOM 2229 O O . ASP A 1 293 ? 10.069 -29.128 40.123 1.00 48.19 293 ASP A O 1
ATOM 2233 N N . SER A 1 294 ? 9.953 -28.435 42.246 1.00 54.06 294 SER A N 1
ATOM 2234 C CA . SER A 1 294 ? 11.189 -29.061 42.695 1.00 54.06 294 SER A CA 1
ATOM 2235 C C . SER A 1 294 ? 10.853 -30.412 43.320 1.00 54.06 294 SER A C 1
ATOM 2237 O O . SER A 1 294 ? 10.598 -30.463 44.516 1.00 54.06 294 SER A O 1
ATOM 2239 N N . ASP A 1 295 ? 10.850 -31.482 42.525 1.00 58.06 295 ASP A N 1
ATOM 2240 C CA . ASP A 1 295 ? 11.263 -32.822 42.965 1.00 58.06 295 ASP A 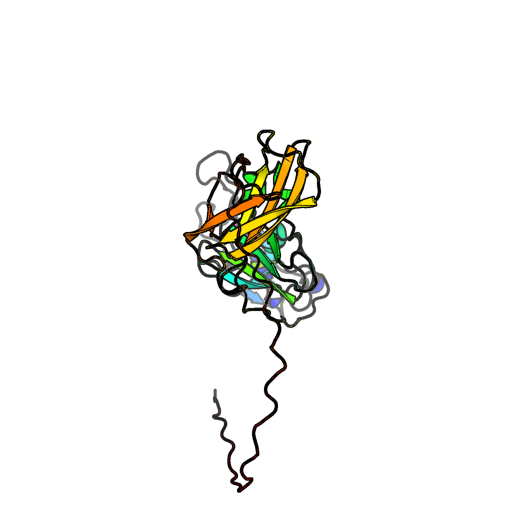CA 1
ATOM 2241 C C . ASP A 1 295 ? 11.226 -33.821 41.799 1.00 58.06 295 ASP A C 1
ATOM 2243 O O . ASP A 1 295 ? 10.214 -34.448 41.494 1.00 58.06 295 ASP A O 1
ATOM 2247 N N . ASN A 1 296 ? 12.377 -34.028 41.154 1.00 50.06 296 ASN A N 1
ATOM 2248 C CA . ASN A 1 296 ? 12.605 -35.243 40.377 1.00 50.06 296 ASN A CA 1
ATOM 2249 C C . ASN A 1 296 ? 14.070 -35.699 40.518 1.00 50.06 296 ASN A C 1
ATOM 2251 O O . ASN A 1 296 ? 14.981 -34.939 40.174 1.00 50.06 296 ASN A O 1
ATOM 2255 N N . PRO A 1 297 ? 14.336 -36.914 41.038 1.00 56.69 297 PRO A N 1
ATOM 2256 C CA . PRO A 1 297 ? 15.686 -37.456 41.147 1.00 56.69 297 PRO A CA 1
ATOM 2257 C C . PRO A 1 297 ? 16.193 -37.969 39.785 1.00 56.69 297 PRO A C 1
ATOM 2259 O O . PRO A 1 297 ? 15.395 -38.341 38.921 1.00 56.69 297 PRO A O 1
ATOM 2262 N N . PRO A 1 298 ? 17.520 -38.032 39.567 1.00 51.88 298 PRO A N 1
ATOM 2263 C CA . PRO A 1 298 ? 18.078 -38.344 38.259 1.00 51.88 298 PRO A CA 1
ATOM 2264 C C . PRO A 1 298 ? 18.128 -39.857 38.021 1.00 51.88 298 PRO A C 1
ATOM 2266 O O . PRO A 1 298 ? 18.456 -40.614 38.940 1.00 51.88 298 PRO A O 1
ATOM 2269 N N . PRO A 1 299 ? 17.981 -40.303 36.763 1.00 52.59 299 PRO A N 1
ATOM 2270 C CA . PRO A 1 299 ? 18.611 -41.539 36.348 1.00 52.59 299 PRO A CA 1
ATOM 2271 C C . PRO A 1 299 ? 19.601 -41.316 35.198 1.00 52.59 299 PRO A C 1
ATOM 2273 O O . PRO A 1 299 ? 19.252 -40.962 34.080 1.00 52.59 299 PRO A O 1
ATOM 2276 N N . ASN A 1 300 ? 20.844 -41.649 35.537 1.00 42.66 300 ASN A N 1
ATOM 2277 C CA . ASN A 1 300 ? 21.757 -42.500 34.782 1.00 42.66 300 ASN A CA 1
ATOM 2278 C C . ASN A 1 300 ? 22.320 -42.001 33.439 1.00 42.66 300 ASN A C 1
ATOM 2280 O O . ASN A 1 300 ? 21.701 -42.079 32.381 1.00 42.66 300 ASN A O 1
ATOM 2284 N N . GLN A 1 301 ? 23.599 -41.627 33.498 1.00 46.19 301 GLN A N 1
ATOM 2285 C CA . GLN A 1 301 ? 24.501 -41.626 32.354 1.00 46.19 301 GLN A CA 1
ATOM 2286 C C . GLN A 1 301 ? 24.789 -43.066 31.917 1.00 46.19 301 GLN A C 1
ATOM 2288 O O . GLN A 1 301 ? 25.133 -43.889 32.763 1.00 46.19 301 GLN A O 1
ATOM 2293 N N . ASN A 1 302 ? 24.722 -43.348 30.611 1.00 40.38 302 ASN A N 1
ATOM 2294 C CA . ASN A 1 302 ? 25.695 -44.218 29.944 1.00 40.38 302 ASN A CA 1
ATOM 2295 C C . ASN A 1 302 ? 25.590 -44.210 28.404 1.00 40.38 302 ASN A C 1
ATOM 2297 O O . ASN A 1 302 ? 24.522 -44.411 27.839 1.00 40.38 302 ASN A O 1
ATOM 2301 N N . HIS A 1 303 ? 26.778 -44.102 27.795 1.00 37.78 303 HIS A N 1
ATOM 2302 C CA . HIS A 1 303 ? 27.244 -44.658 26.512 1.00 37.78 303 HIS A CA 1
ATOM 2303 C C . HIS A 1 303 ? 26.858 -44.056 25.135 1.00 37.78 303 HIS A C 1
ATOM 2305 O O . HIS A 1 303 ? 25.833 -44.358 24.542 1.00 37.78 303 HIS A O 1
ATOM 2311 N N . THR A 1 304 ? 27.822 -43.286 24.597 1.00 37.44 304 THR A N 1
ATOM 2312 C CA . THR A 1 304 ? 28.557 -43.425 23.306 1.00 37.44 304 THR A CA 1
ATOM 2313 C C . THR A 1 304 ? 27.951 -44.186 22.111 1.00 37.44 304 THR A C 1
ATOM 2315 O O . THR A 1 304 ? 27.751 -45.395 22.200 1.00 37.44 304 THR A O 1
ATOM 2318 N N . THR A 1 305 ? 27.891 -43.521 20.943 1.00 34.47 305 THR A N 1
ATOM 2319 C CA . THR A 1 305 ? 28.425 -43.912 19.596 1.00 34.47 305 THR A CA 1
ATOM 2320 C C . THR A 1 305 ? 28.020 -42.807 18.593 1.00 34.47 305 THR A C 1
ATOM 2322 O O . THR A 1 305 ? 26.860 -42.428 18.549 1.00 34.47 305 THR A O 1
ATOM 2325 N N . GLU A 1 306 ? 28.921 -41.979 18.055 1.00 30.83 306 GLU A N 1
ATOM 2326 C CA . GLU A 1 306 ? 29.778 -42.128 16.857 1.00 30.83 306 GLU A CA 1
ATOM 2327 C C . GLU A 1 306 ? 29.051 -42.319 15.501 1.00 30.83 306 GLU A C 1
ATOM 2329 O O . GLU A 1 306 ? 28.217 -43.205 15.357 1.00 30.83 306 GLU A O 1
ATOM 2334 N N . THR A 1 307 ? 29.495 -41.541 14.493 1.00 30.06 307 THR A N 1
ATOM 2335 C CA . THR A 1 307 ? 29.238 -41.595 13.024 1.00 30.06 307 THR A CA 1
ATOM 2336 C C . THR A 1 307 ? 27.853 -41.143 12.504 1.00 30.06 307 THR A C 1
ATOM 2338 O O . THR A 1 307 ? 26.831 -41.465 13.079 1.00 30.06 307 THR A O 1
ATOM 2341 N N . GLY A 1 308 ? 27.702 -40.382 11.410 1.00 28.69 308 GLY A N 1
ATOM 2342 C CA . GLY A 1 308 ? 28.654 -39.910 10.409 1.00 28.69 308 GLY A CA 1
ATOM 2343 C C . GLY A 1 308 ? 28.048 -38.866 9.450 1.00 28.69 308 GLY A C 1
ATOM 2344 O O . GLY A 1 308 ? 26.840 -38.662 9.370 1.00 28.69 308 GLY A O 1
ATOM 2345 N N . ILE A 1 309 ? 28.960 -38.202 8.745 1.00 29.14 309 ILE A N 1
ATOM 2346 C CA . ILE A 1 309 ? 28.782 -37.220 7.668 1.00 29.14 309 ILE A CA 1
ATOM 2347 C C . ILE A 1 309 ? 28.210 -37.900 6.416 1.00 29.14 309 ILE A C 1
ATOM 2349 O O . ILE A 1 309 ? 28.785 -38.898 5.999 1.00 29.14 309 ILE A O 1
ATOM 2353 N N . PHE A 1 310 ? 27.201 -37.317 5.753 1.00 27.61 310 PHE A N 1
ATOM 2354 C CA . PHE A 1 310 ? 26.995 -37.456 4.299 1.00 27.61 310 PHE A CA 1
ATOM 2355 C C . PHE A 1 310 ? 26.224 -36.254 3.715 1.00 27.61 310 PHE A C 1
ATOM 2357 O O . PHE A 1 310 ? 25.044 -36.054 3.986 1.00 27.61 310 PHE A O 1
ATOM 2364 N N . LEU A 1 311 ? 26.918 -35.475 2.881 1.00 26.16 311 LEU A N 1
ATOM 2365 C CA . LEU A 1 311 ? 26.368 -34.537 1.895 1.00 26.16 311 LEU A CA 1
ATOM 2366 C C . LEU A 1 311 ? 26.196 -35.279 0.559 1.00 26.16 311 LEU A C 1
ATOM 2368 O O . LEU A 1 311 ? 27.129 -35.991 0.173 1.00 26.16 311 LEU A O 1
ATOM 2372 N N . PRO A 1 312 ? 25.123 -35.060 -0.221 1.00 32.28 312 PRO A N 1
ATOM 2373 C CA . PRO A 1 312 ? 25.148 -35.350 -1.642 1.00 32.28 312 PRO A CA 1
ATOM 2374 C C . PRO A 1 312 ? 25.457 -34.088 -2.456 1.00 32.28 312 PRO A C 1
ATOM 2376 O O . PRO A 1 312 ? 24.823 -33.043 -2.327 1.00 32.28 312 PRO A O 1
ATOM 2379 N N . LEU A 1 313 ? 26.459 -34.243 -3.323 1.00 26.25 313 LEU A N 1
ATOM 2380 C CA . LEU A 1 313 ? 26.778 -33.367 -4.441 1.00 26.25 313 LEU A CA 1
ATOM 2381 C C . LEU A 1 313 ? 25.566 -33.190 -5.368 1.00 26.25 313 LEU A C 1
ATOM 2383 O O . LEU A 1 313 ? 24.994 -34.175 -5.830 1.00 26.25 313 LEU A O 1
ATOM 2387 N N . ILE A 1 314 ? 25.309 -31.948 -5.776 1.00 27.11 314 ILE A N 1
ATOM 2388 C CA . ILE A 1 314 ? 24.661 -31.638 -7.054 1.00 27.11 314 ILE A CA 1
ATOM 2389 C C . ILE A 1 314 ? 25.786 -31.309 -8.040 1.00 27.11 314 ILE A C 1
ATOM 2391 O O . ILE A 1 314 ? 26.592 -30.406 -7.806 1.00 27.11 314 ILE A O 1
ATOM 2395 N N . ARG A 1 315 ? 25.890 -32.089 -9.121 1.00 30.52 315 ARG A N 1
ATOM 2396 C CA . ARG A 1 315 ? 26.810 -31.840 -10.235 1.00 30.52 315 ARG A CA 1
ATOM 2397 C C . ARG A 1 315 ? 26.008 -31.455 -11.476 1.00 30.52 315 ARG A C 1
ATOM 2399 O O . ARG A 1 315 ? 25.246 -32.283 -11.955 1.00 30.52 315 ARG A O 1
ATOM 2406 N N . ARG A 1 316 ? 26.353 -30.255 -11.954 1.00 38.69 316 ARG A N 1
ATOM 2407 C CA . ARG A 1 316 ? 26.296 -29.678 -13.309 1.00 38.69 316 ARG A CA 1
ATOM 2408 C C . ARG A 1 316 ? 24.961 -29.684 -14.036 1.00 38.69 316 ARG A C 1
ATOM 2410 O O . ARG A 1 316 ? 24.579 -30.750 -14.553 1.00 38.69 316 ARG A O 1
#

Radius of gyration: 26.84 Å; Cα contacts (8 Å, |Δi|>4): 641; chains: 1; bounding box: 56×63×81 Å

Sequence (316 aa):
AFHYLEREAPKGYEQTLVIYYLPQDGRAGGLGDTGEWQRLPTYLDTDENLAAAHMPRNQAHGQGIYALMATLEMPAVQPGWNLLGYPIPQARPVSNALASLAGAYTAIYHHDATLVPAWRLYDPAVINEHPLYAHVINDLETLEPNQVYWLHATTTITPYLSVDMGNVMAGSVASEADALPPATFFGPFDSANVITPTVGMTLTAYVQDVACGQGELYLLENQWAYKIQVAAAVQKNGCGAPGDMVSFGVGGFAVAETVLWDDNRAQFQPFTVTSTPAASHTDQAPIGPNADDSDNPPPNQNHTTETGIFLPLIRR

Secondary structure (DSSP, 8-state):
-EE--GGGSPTT-GGGEEEEEEES---SSSTTPPPPPEE--EEEETTTTEEEEPPP-STTTT-EEEEEEEEEEPPPB-SEEEEEE---SS-EEHHHHTGGGTTSEEEEEEE-TTSSSSEEEE-HHHHHH-TTTHHHH----EEPTT-EEEEEESS-B--EEE--SSPP--PPPPP--S-PPPEEEEEEEE-TTTS---TTPEEEEEETTEEEEEEEEEEETTEEEEEEEE-BTTTSTT-B-TT-EEEEEETTEEEEEEEE---SSEEE--EEEEEEEPP-------------------------------PPPP--

pLDDT: mean 84.69, std 20.1, range [26.16, 98.69]

Foldseek 3Di:
DDQDDPLQDQPPQLVQKWKKWFAPCQDPDDPDGGGDIDTFDWDADPVRSDIDGDQDCDPSNNHTDMDIFRKDKDPKDAAFKDKDWDFAQDKDFPCQFQVQCVPFFAKKWFAQPVDVVRIAIDGVVCCVVPVLCRVVRRRPGIDHHQEMMIIRTRHTDITMGTHDNDDGDGDHHDDPPQFDFFAKEKEFEAAVPLDDFDWQFWKFKDFPLDGFKIWTWDARPNTIMIMITGGPCSVPPRTADFQTKMWMDTPQFTWPDIDGTDRRHYHYDYTYTDNHGDDCSPPPPPPPPPPDDPDDDDDDDDDDDDDDDDDDDDDD

Nearest PDB structures (foldseek):
  5ek8-assembly1_A  TM=4.832E-01  e=2.236E-02  Rippkaea orientalis PCC 8801
  3sv1-assembly1_A  TM=4.601E-01  e=7.286E+00  Rattus norvegicus
  8f70-assembly1_A  TM=1.572E-01  e=1.373E+00  Streptococcus pyogenes

Mean predicted aligned error: 10.09 Å

Solvent-accessible surface area (backbone atoms only — not comparable to full-atom values): 18542 Å² total; per-residue (Å²): 113,44,80,58,54,76,90,77,40,30,75,96,38,58,93,30,53,34,40,33,39,29,50,67,70,22,63,70,85,60,99,81,51,70,46,68,78,38,84,44,74,50,52,72,38,82,92,76,32,35,40,34,56,79,76,52,86,53,96,61,66,52,44,52,53,74,46,81,44,37,39,49,79,47,81,67,43,49,62,41,82,34,85,44,72,36,67,50,62,57,68,34,46,40,73,69,53,44,50,67,42,68,90,38,50,42,26,36,36,38,77,40,90,91,44,90,72,33,67,34,30,32,37,72,58,40,49,76,77,40,54,91,48,24,79,74,62,36,64,39,54,58,48,48,51,30,38,53,29,45,34,25,23,73,42,73,46,62,43,44,35,77,56,68,78,57,84,68,53,91,60,74,66,64,80,83,80,80,58,70,71,45,22,35,42,30,37,50,48,40,41,79,80,68,54,85,87,48,76,67,42,55,34,38,32,27,19,93,75,33,81,31,23,67,24,40,30,38,76,53,98,91,37,45,26,42,52,35,45,33,34,20,33,80,70,39,83,66,25,35,49,84,69,35,62,34,40,38,33,44,90,65,23,19,36,71,55,69,45,66,31,50,51,63,34,75,40,83,48,76,40,43,45,39,89,50,63,34,77,81,60,76,81,72,68,80,80,69,83,81,89,78,83,93,82,80,85,87,82,80,92,81,83,92,83,85,90,81,91,83,86,83,85,87,82,133